Protein AF-A0A366M9W9-F1 (afdb_monomer_lite)

Sequence (353 aa):
MGNLVIIDSNFTKNDQFQVNGGIISGNGKWIISGSNFINNYADGTGPNGGNINFYGTSLNINNSNFINNSVNGTGGAIYISGNNGTHNIDSCNFVNNSATNGGGAIYNYYTNSTVKYSLFYNNTDNLNRTFINTENGSLIADYKWFGQNDINPDWFTNTTVNKWFVITLSTIKNKIDFGYEALFKYTIKLNDGTTDNVIKLPYFNYIAFGKPYDARVSRTLSHIYSTSGNKTLNLNADKQLLKVNITVLSVSRILKQVTTETISVNNIGIKTSKLRYTFKNFCNIKGSKAFTVKINKKFILTGLKTTKNVLYKYYKKIGILKLNIKNLDGSKTASIKLGVKRTKNVVSGKLKD

Organism: NCBI:txid2006182

Radius of gyration: 36.3 Å; chains: 1; bounding box: 92×35×91 Å

Foldseek 3Di:
DDEEEAELEEDEAAEAPDAQDACAEDEEAYEAYNYEDELAEFAHVDQAWANHGYAYQEAHHANYEHEQAETAHEAQHYEDHYAAHEYEAFLYEAYNGEYAHAQLHYEAELYEYEYELYEAEQRQYVVSFANYEYDNYEYEYAAYDDLAQDDDPSNYHRYHYDKYKHWAKEWPAQEDEAQDKTKIKIDIDIPVRHHDDLVSHHWWWKDFPNDIDTSSDTDIDIDHDPAFAKDWTWIRIRNDIYIYIHGHDQAWDKDWDDWDWDWDADPQQKIKIKIKIKIATQGQFFDKDKDKDADDPQKDWDDKDWDPQWDWDADRVRRIIMIMRGRHGNVDMIMMMIMMIGPDHDDDDDDDD

Structure (mmCIF, N/CA/C/O backbone):
data_AF-A0A366M9W9-F1
#
_entry.id   AF-A0A366M9W9-F1
#
loop_
_atom_site.group_PDB
_atom_site.id
_atom_site.type_symbol
_atom_site.label_atom_id
_atom_site.label_alt_id
_atom_site.label_comp_id
_atom_site.label_asym_id
_atom_site.label_entity_id
_atom_site.label_seq_id
_atom_site.pdbx_PDB_ins_code
_atom_site.Cartn_x
_atom_site.Cartn_y
_atom_site.Cartn_z
_atom_site.occupancy
_atom_site.B_iso_or_equiv
_atom_site.auth_seq_id
_atom_site.auth_comp_id
_atom_site.auth_asym_id
_atom_site.auth_atom_id
_atom_site.pdbx_PDB_model_num
ATOM 1 N N . MET A 1 1 ? 14.039 2.670 -39.117 1.00 52.62 1 MET A N 1
ATOM 2 C CA . MET A 1 1 ? 13.411 3.281 -37.926 1.00 52.62 1 MET A CA 1
ATOM 3 C C . MET A 1 1 ? 11.948 2.875 -37.917 1.00 52.62 1 MET A C 1
ATOM 5 O O . MET A 1 1 ? 11.199 3.369 -38.748 1.00 52.62 1 MET A O 1
ATOM 9 N N . GLY A 1 2 ? 11.572 1.918 -37.071 1.00 72.81 2 GLY A N 1
ATOM 10 C CA . GLY A 1 2 ? 10.181 1.485 -36.917 1.00 72.81 2 GLY A CA 1
ATOM 11 C C . GLY A 1 2 ? 9.600 2.044 -35.624 1.00 72.81 2 GLY A C 1
ATOM 12 O O . GLY A 1 2 ? 10.298 2.104 -34.616 1.00 72.81 2 GLY A O 1
ATOM 13 N N . ASN A 1 3 ? 8.342 2.475 -35.647 1.00 89.69 3 ASN A N 1
ATOM 14 C CA . ASN A 1 3 ? 7.606 2.703 -34.407 1.00 89.69 3 ASN A CA 1
ATOM 15 C C . ASN A 1 3 ? 7.099 1.350 -33.900 1.00 89.69 3 ASN A C 1
ATOM 17 O O . ASN A 1 3 ? 6.680 0.519 -34.705 1.00 89.69 3 ASN A O 1
ATOM 21 N N . LEU A 1 4 ? 7.120 1.144 -32.586 1.00 94.31 4 LEU A N 1
ATOM 22 C CA . LEU A 1 4 ? 6.600 -0.066 -31.950 1.00 94.31 4 LEU A CA 1
ATOM 23 C C . LEU A 1 4 ? 5.448 0.316 -31.026 1.00 94.31 4 LEU A C 1
ATOM 25 O O . LEU A 1 4 ? 5.570 1.238 -30.220 1.00 94.31 4 LEU A O 1
ATOM 29 N N . VAL A 1 5 ? 4.333 -0.395 -31.141 1.00 97.00 5 VAL A N 1
ATOM 30 C CA . VAL A 1 5 ? 3.167 -0.221 -30.274 1.00 97.00 5 VAL A CA 1
ATOM 31 C C . VAL A 1 5 ? 2.802 -1.580 -29.699 1.00 97.00 5 VAL A C 1
ATOM 33 O O . VAL A 1 5 ? 2.540 -2.516 -30.449 1.00 97.00 5 VAL A O 1
ATOM 36 N N . ILE A 1 6 ? 2.805 -1.679 -28.373 1.00 97.12 6 ILE A N 1
ATOM 37 C CA . ILE A 1 6 ? 2.450 -2.877 -27.611 1.00 97.12 6 ILE A CA 1
ATOM 38 C C . ILE A 1 6 ? 1.367 -2.474 -26.621 1.00 97.12 6 ILE A C 1
ATOM 40 O O . ILE A 1 6 ? 1.572 -1.592 -25.790 1.00 97.12 6 ILE A O 1
ATOM 44 N N . ILE A 1 7 ? 0.197 -3.090 -26.728 1.00 98.25 7 ILE A N 1
ATOM 45 C CA . ILE A 1 7 ? -0.964 -2.764 -25.899 1.00 98.25 7 ILE A CA 1
ATOM 46 C C . ILE A 1 7 ? -1.563 -4.075 -25.405 1.00 98.25 7 ILE A C 1
ATOM 48 O O . ILE A 1 7 ? -1.667 -5.022 -26.185 1.00 98.25 7 ILE A O 1
ATOM 52 N N . ASP A 1 8 ? -1.905 -4.136 -24.118 1.00 98.19 8 ASP A N 1
ATOM 53 C CA . ASP A 1 8 ? -2.607 -5.257 -23.480 1.00 98.19 8 ASP A CA 1
ATOM 54 C C . ASP A 1 8 ? -2.006 -6.635 -23.815 1.00 98.19 8 ASP A C 1
ATOM 56 O O . ASP A 1 8 ? -2.703 -7.625 -24.043 1.00 98.19 8 ASP A O 1
ATOM 60 N N . SER A 1 9 ? -0.675 -6.690 -23.888 1.00 98.00 9 SER A N 1
ATOM 61 C CA . SER A 1 9 ? 0.079 -7.855 -24.354 1.00 98.00 9 SER A CA 1
ATOM 62 C C . SER A 1 9 ? 0.782 -8.573 -23.206 1.00 98.00 9 SER A C 1
ATOM 64 O O . SER A 1 9 ? 1.129 -7.967 -22.194 1.00 98.00 9 SER A O 1
ATOM 66 N N . ASN A 1 10 ? 1.038 -9.873 -23.373 1.00 97.38 10 ASN A N 1
ATOM 67 C CA . ASN A 1 10 ? 1.699 -10.708 -22.369 1.00 97.38 10 ASN A CA 1
ATOM 68 C C . ASN A 1 10 ? 2.969 -11.349 -22.938 1.00 97.38 10 ASN A C 1
ATOM 70 O O . ASN A 1 10 ? 2.900 -12.141 -23.873 1.00 97.38 10 ASN A O 1
ATOM 74 N N . PHE A 1 11 ? 4.110 -11.059 -22.318 1.00 96.31 11 PHE A N 1
ATOM 75 C CA . PHE A 1 11 ? 5.411 -11.660 -22.599 1.00 96.31 11 PHE A CA 1
ATOM 76 C C . PHE A 1 11 ? 5.855 -12.416 -21.354 1.00 96.31 11 PHE A C 1
ATOM 78 O O . PHE A 1 11 ? 6.224 -11.804 -20.347 1.00 96.31 11 PHE A O 1
ATOM 85 N N . THR A 1 12 ? 5.790 -13.744 -21.394 1.00 96.25 12 THR A N 1
ATOM 86 C CA . THR A 1 12 ? 6.064 -14.562 -20.212 1.00 96.25 12 THR A CA 1
ATOM 87 C C . THR A 1 12 ? 7.025 -15.695 -20.502 1.00 96.25 12 THR A C 1
ATOM 89 O O . THR A 1 12 ? 6.795 -16.427 -21.463 1.00 96.25 12 THR A O 1
ATOM 92 N N . LYS A 1 13 ? 8.011 -15.906 -19.621 1.00 94.81 13 LYS A N 1
ATOM 93 C CA . LYS A 1 13 ? 8.967 -17.025 -19.716 1.00 94.81 13 LYS A CA 1
ATOM 94 C C . LYS A 1 13 ? 9.713 -17.087 -21.049 1.00 94.81 13 LYS A C 1
ATOM 96 O O . LYS A 1 13 ? 10.022 -18.174 -21.530 1.00 94.81 13 LYS A O 1
ATOM 101 N N . ASN A 1 14 ? 9.971 -15.934 -21.657 1.00 91.31 14 ASN A N 1
ATOM 102 C CA . ASN A 1 14 ? 10.876 -15.888 -22.792 1.00 91.31 14 ASN A CA 1
ATOM 103 C C . ASN A 1 14 ? 12.308 -15.944 -22.267 1.00 91.31 14 ASN A C 1
ATOM 105 O O . ASN A 1 14 ? 12.607 -15.366 -21.220 1.00 91.31 14 ASN A O 1
ATOM 109 N N . ASP A 1 15 ? 13.157 -16.632 -23.011 1.00 89.00 15 ASP A N 1
ATOM 110 C CA . ASP A 1 15 ? 14.530 -16.921 -22.634 1.00 89.00 15 ASP A CA 1
ATOM 111 C C . ASP A 1 15 ? 15.427 -16.635 -23.844 1.00 89.00 15 ASP A C 1
ATOM 113 O O . ASP A 1 15 ? 15.333 -17.311 -24.873 1.00 89.00 15 ASP A O 1
ATOM 117 N N . GLN A 1 16 ? 16.199 -15.551 -23.768 1.00 81.94 16 GLN A N 1
ATOM 118 C CA . GLN A 1 16 ? 17.073 -15.091 -24.845 1.00 81.94 16 GLN A CA 1
ATOM 119 C C . GLN A 1 16 ? 18.539 -15.284 -24.456 1.00 81.94 16 GLN A C 1
ATOM 121 O O . GLN A 1 16 ? 19.042 -14.600 -23.571 1.00 81.94 16 GLN A O 1
ATOM 126 N N . PHE A 1 17 ? 19.241 -16.164 -25.175 1.00 74.62 17 PHE A N 1
ATOM 127 C CA . PHE A 1 17 ? 20.655 -16.505 -24.947 1.00 74.62 17 PHE A CA 1
ATOM 128 C C . PHE A 1 17 ? 21.633 -15.811 -25.917 1.00 74.62 17 PHE A C 1
ATOM 130 O O . PHE A 1 17 ? 22.731 -16.308 -26.161 1.00 74.62 17 PHE A O 1
ATOM 137 N N . GLN A 1 18 ? 21.240 -14.695 -26.541 1.00 65.00 18 GLN A N 1
ATOM 138 C CA . GLN A 1 18 ? 22.109 -13.968 -27.474 1.00 65.00 18 GLN A CA 1
ATOM 139 C C . GLN A 1 18 ? 22.673 -12.683 -26.865 1.00 65.00 18 GLN A C 1
ATOM 141 O O . GLN A 1 18 ? 21.948 -11.877 -26.283 1.00 65.00 18 GLN A O 1
ATOM 146 N N . VAL A 1 19 ? 23.970 -12.465 -27.102 1.00 58.25 19 VAL A N 1
ATOM 147 C CA . VAL A 1 19 ? 24.738 -11.288 -26.677 1.00 58.25 19 VAL A CA 1
ATOM 148 C C . VAL A 1 19 ? 24.011 -9.996 -27.094 1.00 58.25 19 VAL A C 1
ATOM 150 O O . VAL A 1 19 ? 23.804 -9.751 -28.283 1.00 58.25 19 VAL A O 1
ATOM 153 N N . ASN A 1 20 ? 23.676 -9.148 -26.114 1.00 59.25 20 ASN A N 1
ATOM 154 C CA . ASN A 1 20 ? 23.043 -7.818 -26.250 1.00 59.25 20 ASN A CA 1
ATOM 155 C C . ASN A 1 20 ? 21.526 -7.777 -26.563 1.00 59.25 20 ASN A C 1
ATOM 157 O O . ASN A 1 20 ? 20.987 -6.693 -26.825 1.00 59.25 20 ASN A O 1
ATOM 161 N N . GLY A 1 21 ? 20.816 -8.909 -26.550 1.00 58.81 21 GLY A N 1
ATOM 162 C CA . GLY A 1 21 ? 19.387 -8.959 -26.879 1.00 58.81 21 GLY A CA 1
ATOM 163 C C . GLY A 1 21 ? 18.467 -8.952 -25.657 1.00 58.81 21 GLY A C 1
ATOM 164 O O . GLY A 1 21 ? 18.413 -9.932 -24.927 1.00 58.81 21 GLY A O 1
ATOM 165 N N . GLY A 1 22 ? 17.673 -7.891 -25.479 1.00 72.44 22 GLY A N 1
ATOM 166 C CA . GLY A 1 22 ? 16.434 -7.986 -24.700 1.00 72.44 22 GLY A CA 1
ATOM 167 C C . GLY A 1 22 ? 15.373 -8.777 -25.471 1.00 72.44 22 GLY A C 1
ATOM 168 O O . GLY A 1 22 ? 15.454 -8.879 -26.695 1.00 72.44 22 GLY A O 1
ATOM 169 N N . ILE A 1 23 ? 14.334 -9.278 -24.797 1.00 85.44 23 ILE A N 1
ATOM 170 C CA . ILE A 1 23 ? 13.162 -9.901 -25.458 1.00 85.44 23 ILE A CA 1
ATOM 171 C C . ILE A 1 23 ? 12.550 -8.967 -26.490 1.00 85.44 23 ILE A C 1
ATOM 173 O O . ILE A 1 23 ? 12.062 -9.405 -27.530 1.00 85.44 23 ILE A O 1
ATOM 177 N N . ILE A 1 24 ? 12.588 -7.672 -26.193 1.00 89.44 24 ILE A N 1
ATOM 178 C CA . ILE A 1 24 ? 12.256 -6.621 -27.138 1.00 89.44 24 ILE A CA 1
ATOM 179 C C . ILE A 1 24 ? 13.471 -5.712 -27.232 1.00 89.44 24 ILE A C 1
ATOM 181 O O . ILE A 1 24 ? 13.868 -5.107 -26.237 1.00 89.44 24 ILE A O 1
ATOM 185 N N . SER A 1 25 ? 14.041 -5.591 -28.428 1.00 89.31 25 SER A N 1
ATOM 186 C CA . SER A 1 25 ? 15.170 -4.703 -28.689 1.00 89.31 25 SER A CA 1
ATOM 187 C C . SER A 1 25 ? 14.953 -3.901 -29.964 1.00 89.31 25 SER A C 1
ATOM 189 O O . SER A 1 25 ? 14.401 -4.400 -30.946 1.00 89.31 25 SER A O 1
ATOM 191 N N . GLY A 1 26 ? 15.371 -2.638 -29.953 1.00 87.94 26 GLY A N 1
ATOM 192 C CA . GLY A 1 26 ? 15.348 -1.803 -31.146 1.00 87.94 26 GLY A CA 1
ATOM 193 C C . GLY A 1 26 ? 15.333 -0.306 -30.865 1.00 87.94 26 GLY A C 1
ATOM 194 O O . GLY A 1 26 ? 15.609 0.165 -29.765 1.00 87.94 26 GLY A O 1
ATOM 195 N N . ASN A 1 27 ? 15.030 0.452 -31.916 1.00 87.69 27 ASN A N 1
ATOM 196 C CA . ASN A 1 27 ? 15.054 1.913 -31.933 1.00 87.69 27 ASN A CA 1
ATOM 197 C C . ASN A 1 27 ? 13.705 2.493 -32.393 1.00 87.69 27 ASN A C 1
ATOM 199 O O . ASN A 1 27 ? 12.752 1.758 -32.645 1.00 87.69 27 ASN A O 1
ATOM 203 N N . GLY A 1 28 ? 13.628 3.822 -32.506 1.00 90.06 28 GLY A N 1
ATOM 204 C CA . GLY A 1 28 ? 12.433 4.541 -32.959 1.00 90.06 28 GLY A CA 1
ATOM 205 C C . GLY A 1 28 ? 11.594 5.109 -31.814 1.00 90.06 28 GLY A C 1
ATOM 206 O O . GLY A 1 28 ? 12.141 5.558 -30.805 1.00 90.06 28 GLY A O 1
ATOM 207 N N . LYS A 1 29 ? 10.269 5.150 -31.996 1.00 93.38 29 LYS A N 1
ATOM 208 C CA . LYS A 1 29 ? 9.316 5.612 -30.975 1.00 93.38 29 LYS A CA 1
ATOM 209 C C . LYS A 1 29 ? 8.461 4.451 -30.499 1.00 93.38 29 LYS A C 1
ATOM 211 O O . LYS A 1 29 ? 7.799 3.811 -31.317 1.00 93.38 29 LYS A O 1
ATOM 216 N N . TRP A 1 30 ? 8.500 4.171 -29.203 1.00 95.06 30 TRP A N 1
ATOM 217 C CA . TRP A 1 30 ? 7.816 3.030 -28.606 1.00 95.06 30 TRP A CA 1
ATOM 218 C C . TRP A 1 30 ? 6.709 3.481 -27.661 1.00 95.06 30 TRP A C 1
ATOM 220 O O . TRP A 1 30 ? 6.898 4.392 -26.850 1.00 95.06 30 TRP A O 1
ATOM 230 N N . ILE A 1 31 ? 5.562 2.818 -27.764 1.00 97.31 31 ILE A N 1
ATOM 231 C CA . ILE A 1 31 ? 4.437 2.944 -26.839 1.00 97.31 31 ILE A CA 1
ATOM 232 C C . ILE A 1 31 ? 4.132 1.549 -26.303 1.00 97.31 31 ILE A C 1
ATOM 234 O O . ILE A 1 31 ? 3.850 0.641 -27.080 1.00 97.31 31 ILE A O 1
ATOM 238 N N . ILE A 1 32 ? 4.184 1.391 -24.984 1.00 98.06 32 ILE A N 1
ATOM 239 C CA . ILE A 1 32 ? 3.861 0.148 -24.285 1.00 98.06 32 ILE A CA 1
ATOM 240 C C . ILE A 1 32 ? 2.806 0.466 -23.229 1.00 98.06 32 ILE A C 1
ATOM 242 O O . ILE A 1 32 ? 3.024 1.323 -22.375 1.00 98.06 32 ILE A O 1
ATOM 246 N N . SER A 1 33 ? 1.655 -0.194 -23.295 1.00 98.50 33 SER A N 1
ATOM 247 C CA . SER A 1 33 ? 0.520 0.092 -22.419 1.00 98.50 33 SER A CA 1
ATOM 248 C C . SER A 1 33 ? -0.161 -1.181 -21.947 1.00 98.50 33 SER A C 1
ATOM 250 O O . SER A 1 33 ? -0.284 -2.126 -22.724 1.00 98.50 33 SER A O 1
ATOM 252 N N . GLY A 1 34 ? -0.593 -1.226 -20.685 1.00 98.25 34 GLY A N 1
ATOM 253 C CA . GLY A 1 34 ? -1.441 -2.317 -20.182 1.00 98.25 34 GLY A CA 1
ATOM 254 C C . GLY A 1 34 ? -0.803 -3.710 -20.263 1.00 98.25 34 GLY A C 1
ATOM 255 O O . GLY A 1 34 ? -1.505 -4.715 -20.231 1.00 98.25 34 GLY A O 1
ATOM 256 N N . SER A 1 35 ? 0.519 -3.791 -20.426 1.00 98.44 35 SER A N 1
ATOM 257 C CA . SER A 1 35 ? 1.200 -5.021 -20.837 1.00 98.44 35 SER A CA 1
ATOM 258 C C . SER A 1 35 ? 1.972 -5.666 -19.691 1.00 98.44 35 SER A C 1
ATOM 260 O O . SER A 1 35 ? 2.387 -5.001 -18.740 1.00 98.44 35 SER A O 1
ATOM 262 N N . ASN A 1 36 ? 2.187 -6.975 -19.785 1.00 98.19 36 ASN A N 1
ATOM 263 C CA . ASN A 1 36 ? 2.840 -7.769 -18.753 1.00 98.19 36 ASN A CA 1
ATOM 264 C C . ASN A 1 36 ? 4.119 -8.422 -19.278 1.00 98.19 36 ASN A C 1
ATOM 266 O O . ASN A 1 36 ? 4.099 -9.143 -20.273 1.00 98.19 36 ASN A O 1
ATOM 270 N N . PHE A 1 37 ? 5.206 -8.228 -18.542 1.00 97.88 37 PHE A N 1
ATOM 271 C CA . PHE A 1 37 ? 6.508 -8.856 -18.725 1.00 97.88 37 PHE A CA 1
ATOM 272 C C . PHE A 1 37 ? 6.809 -9.657 -17.462 1.00 97.88 37 PHE A C 1
ATOM 274 O O . PHE A 1 37 ? 7.075 -9.071 -16.409 1.00 97.88 37 PHE A O 1
ATOM 281 N N . ILE A 1 38 ? 6.679 -10.984 -17.536 1.00 98.00 38 ILE A N 1
ATOM 282 C CA . ILE A 1 38 ? 6.710 -11.847 -16.350 1.00 98.00 38 ILE A CA 1
ATOM 283 C C . ILE A 1 38 ? 7.668 -13.028 -16.527 1.00 98.00 38 ILE A C 1
ATOM 285 O O . ILE A 1 38 ? 7.519 -13.817 -17.458 1.00 98.00 38 ILE A O 1
ATOM 289 N N . ASN A 1 39 ? 8.565 -13.235 -15.558 1.00 96.81 39 ASN A N 1
ATOM 290 C CA . ASN A 1 39 ? 9.510 -14.362 -15.523 1.00 96.81 39 ASN A CA 1
ATOM 291 C C . ASN A 1 39 ? 10.361 -14.471 -16.795 1.00 96.81 39 ASN A C 1
ATOM 293 O O . ASN A 1 39 ? 10.578 -15.566 -17.305 1.00 96.81 39 ASN A O 1
ATOM 297 N N . ASN A 1 40 ? 10.759 -13.341 -17.355 1.00 94.50 40 ASN A N 1
ATOM 298 C CA . ASN A 1 40 ? 11.563 -13.305 -18.559 1.00 94.50 40 ASN A CA 1
ATOM 299 C C . ASN A 1 40 ? 13.058 -13.280 -18.24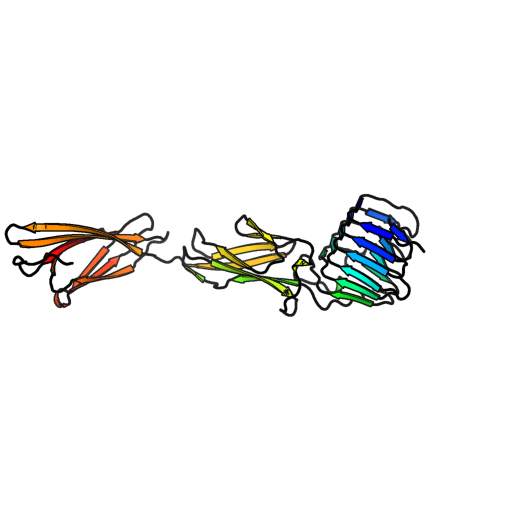7 1.00 94.50 40 ASN A C 1
ATOM 301 O O . ASN A 1 40 ? 13.458 -12.691 -17.242 1.00 94.50 40 ASN A O 1
ATOM 305 N N . TYR A 1 41 ? 13.863 -13.865 -19.128 1.00 92.50 41 TYR A N 1
ATOM 306 C CA . TYR A 1 41 ? 15.313 -13.886 -19.012 1.00 92.50 41 TYR A CA 1
ATOM 307 C C . TYR A 1 41 ? 15.995 -13.402 -20.297 1.00 92.50 41 TYR A C 1
ATOM 309 O O . TYR A 1 41 ? 15.597 -13.776 -21.403 1.00 92.50 41 TYR A O 1
ATOM 317 N N . ALA A 1 42 ? 17.041 -12.592 -20.132 1.00 89.12 42 ALA A N 1
ATOM 318 C CA . ALA A 1 42 ? 17.936 -12.186 -21.209 1.00 89.12 42 ALA A CA 1
ATOM 319 C C . ALA A 1 42 ? 19.409 -12.294 -20.779 1.00 89.12 42 ALA A C 1
ATOM 321 O O . ALA A 1 42 ? 19.816 -11.752 -19.744 1.00 89.12 42 ALA A O 1
ATOM 322 N N . ASP A 1 43 ? 20.221 -12.960 -21.597 1.00 85.88 43 ASP A N 1
ATOM 323 C CA . ASP A 1 43 ? 21.667 -13.075 -21.416 1.00 85.88 43 ASP A CA 1
ATOM 324 C C . ASP A 1 43 ? 22.403 -11.884 -22.053 1.00 85.88 43 ASP A C 1
ATOM 326 O O . ASP A 1 43 ? 22.977 -11.942 -23.144 1.00 85.88 43 ASP A O 1
ATOM 330 N N . GLY A 1 44 ? 22.343 -10.746 -21.370 1.00 70.00 44 GLY A N 1
ATOM 331 C CA . GLY A 1 44 ? 22.943 -9.490 -21.805 1.00 70.00 44 GLY A CA 1
ATOM 332 C C . GLY A 1 44 ? 24.430 -9.375 -21.479 1.00 70.00 44 GLY A C 1
ATOM 333 O O . GLY A 1 44 ? 24.800 -8.417 -20.811 1.00 70.00 44 GLY A O 1
ATOM 334 N N . THR A 1 45 ? 25.285 -10.293 -21.949 1.00 64.50 45 THR A N 1
ATOM 335 C CA . THR A 1 45 ? 26.740 -10.360 -21.637 1.00 64.50 45 THR A CA 1
ATOM 336 C C . THR A 1 45 ? 27.593 -9.127 -22.030 1.00 64.50 45 THR A C 1
ATOM 338 O O . THR A 1 45 ? 28.821 -9.171 -21.957 1.00 64.50 45 THR A O 1
ATOM 341 N N . GLY A 1 46 ? 26.973 -7.999 -22.393 1.00 62.72 46 GLY A N 1
ATOM 342 C CA . GLY A 1 46 ? 27.586 -6.680 -22.584 1.00 62.72 46 GLY A CA 1
ATOM 343 C C . GLY A 1 46 ? 27.036 -5.609 -21.617 1.00 62.72 46 GLY A C 1
ATOM 344 O O . GLY A 1 46 ? 26.251 -5.908 -20.719 1.00 62.72 46 GLY A O 1
ATOM 345 N N . PRO A 1 47 ? 27.400 -4.321 -21.773 1.00 59.16 47 PRO A N 1
ATOM 346 C CA . PRO A 1 47 ? 26.880 -3.238 -20.921 1.00 59.16 47 PRO A CA 1
ATOM 347 C C . PRO A 1 47 ? 25.371 -2.975 -21.094 1.00 59.16 47 PRO A C 1
ATOM 349 O O . PRO A 1 47 ? 24.794 -2.193 -20.337 1.00 59.16 47 PRO A O 1
ATOM 352 N N . ASN A 1 48 ? 24.725 -3.632 -22.064 1.00 68.31 48 ASN A N 1
ATOM 353 C CA . ASN A 1 48 ? 23.333 -3.426 -22.442 1.00 68.31 48 ASN A CA 1
ATOM 354 C C . ASN A 1 48 ? 22.555 -4.725 -22.210 1.00 68.31 48 ASN A C 1
ATOM 356 O O . ASN A 1 48 ? 22.832 -5.718 -22.886 1.00 68.31 48 ASN A O 1
ATOM 360 N N . GLY A 1 49 ? 21.602 -4.737 -21.272 1.00 68.50 49 GLY A N 1
ATOM 361 C CA . GLY A 1 49 ? 20.983 -6.003 -20.862 1.00 68.50 49 GLY A CA 1
ATOM 362 C C . GLY A 1 49 ? 19.463 -6.062 -20.764 1.00 68.50 49 GLY A C 1
ATOM 363 O O . GLY A 1 49 ? 1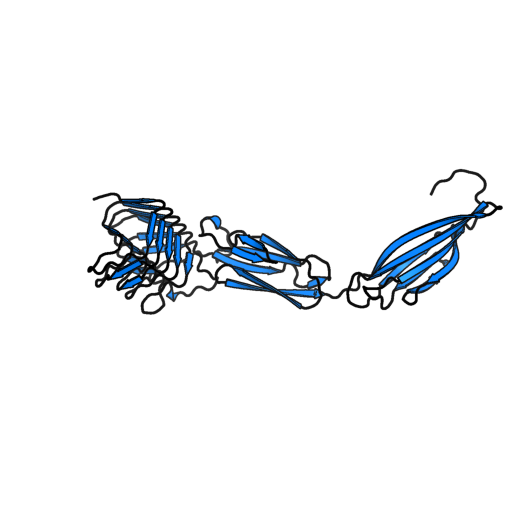8.934 -7.159 -20.656 1.00 68.50 49 GLY A O 1
ATOM 364 N N . GLY A 1 50 ? 18.728 -4.952 -20.793 1.00 75.06 50 GLY A N 1
ATOM 365 C CA . GLY A 1 50 ? 17.344 -4.995 -20.317 1.00 75.06 50 GLY A CA 1
ATOM 366 C C . GLY A 1 50 ? 16.413 -5.935 -21.083 1.00 75.06 50 GLY A C 1
ATOM 367 O O . GLY A 1 50 ? 16.503 -6.038 -22.303 1.00 75.06 50 GLY A O 1
ATOM 368 N N . ASN A 1 51 ? 15.463 -6.571 -20.378 1.00 84.94 51 ASN A N 1
ATOM 369 C CA . ASN A 1 51 ? 14.413 -7.386 -21.013 1.00 84.94 51 ASN A CA 1
ATOM 370 C C . ASN A 1 51 ? 13.667 -6.591 -22.098 1.00 84.94 51 ASN A C 1
ATOM 372 O O . ASN A 1 51 ? 13.350 -7.116 -23.165 1.00 84.94 51 ASN A O 1
ATOM 376 N N . ILE A 1 52 ? 13.459 -5.300 -21.842 1.00 91.38 52 ILE A N 1
ATOM 377 C CA . ILE A 1 52 ? 13.247 -4.282 -22.867 1.00 91.38 52 ILE A CA 1
ATOM 378 C C . ILE A 1 52 ? 14.555 -3.510 -23.040 1.00 91.38 52 ILE A C 1
ATOM 380 O O . ILE A 1 52 ? 15.005 -2.850 -22.104 1.00 91.38 52 ILE A O 1
ATOM 384 N N . ASN A 1 53 ? 15.130 -3.556 -24.238 1.00 91.00 53 ASN A N 1
ATOM 385 C CA . ASN A 1 53 ? 16.359 -2.859 -24.590 1.00 91.00 53 ASN A CA 1
ATOM 386 C C . ASN A 1 53 ? 16.064 -1.762 -25.628 1.00 91.00 53 ASN A C 1
ATOM 388 O O . ASN A 1 53 ? 15.840 -2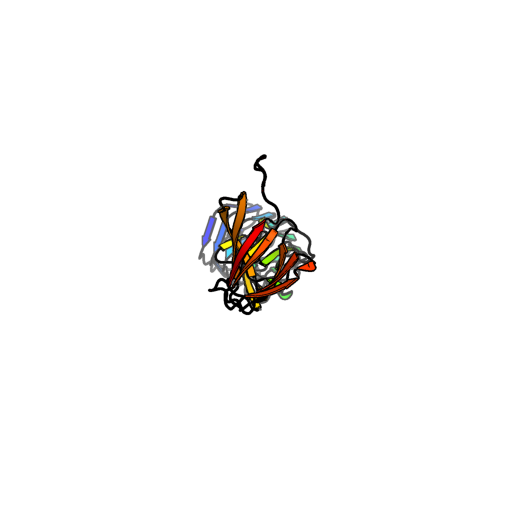.032 -26.811 1.00 91.00 53 ASN A O 1
ATOM 392 N N . PHE A 1 54 ? 15.983 -0.513 -25.171 1.00 92.00 54 PHE A N 1
ATOM 393 C CA . PHE A 1 54 ? 15.503 0.598 -25.986 1.00 92.00 54 PHE A CA 1
ATOM 394 C C . PHE A 1 54 ? 16.618 1.570 -26.384 1.00 92.00 54 PHE A C 1
ATOM 396 O O . PHE A 1 54 ? 17.223 2.202 -25.520 1.00 92.00 54 PHE A O 1
ATOM 403 N N . TYR A 1 55 ? 16.785 1.778 -27.696 1.00 90.19 55 TYR A N 1
ATOM 404 C CA . TYR A 1 55 ? 17.790 2.678 -28.284 1.00 90.19 55 TYR A CA 1
ATOM 405 C C . TYR A 1 55 ? 17.219 3.874 -29.065 1.00 90.19 55 TYR A C 1
ATOM 407 O O . TYR A 1 55 ? 17.876 4.477 -29.916 1.00 90.19 55 TYR A O 1
ATOM 415 N N . GLY A 1 56 ? 15.929 4.158 -28.892 1.00 90.44 56 GLY A N 1
ATOM 416 C CA . GLY A 1 56 ? 15.200 5.110 -29.727 1.00 90.44 56 GLY A CA 1
ATOM 417 C C . GLY A 1 56 ? 15.133 6.539 -29.183 1.00 90.44 56 GLY A C 1
ATOM 418 O O . GLY A 1 56 ? 15.786 6.908 -28.212 1.00 90.44 56 GLY A O 1
ATOM 419 N N . THR A 1 57 ? 14.290 7.359 -29.814 1.00 91.81 57 THR A N 1
ATOM 420 C CA . THR A 1 57 ? 14.123 8.787 -29.481 1.00 91.81 57 THR A CA 1
ATOM 421 C C . THR A 1 57 ? 12.948 9.060 -28.542 1.00 91.81 57 THR A C 1
ATOM 423 O O . THR A 1 57 ? 12.883 10.124 -27.931 1.00 91.81 57 THR A O 1
ATOM 426 N N . SER A 1 58 ? 12.005 8.124 -28.397 1.00 93.25 58 SER A N 1
ATOM 427 C CA . SER A 1 58 ? 10.927 8.241 -27.410 1.00 93.25 58 SER A CA 1
ATOM 428 C C . SER A 1 58 ? 10.429 6.883 -26.941 1.00 93.25 58 SER A C 1
ATOM 430 O O . SER A 1 58 ? 10.118 6.019 -27.757 1.00 93.25 58 SER A O 1
ATOM 432 N N . LEU A 1 59 ? 10.329 6.722 -25.624 1.00 95.88 59 LEU A N 1
ATOM 433 C CA . LEU A 1 59 ? 9.799 5.524 -24.980 1.00 95.88 59 LEU A CA 1
ATOM 434 C C . LEU A 1 59 ? 8.694 5.957 -24.026 1.00 95.88 59 LEU A C 1
ATOM 436 O O . LEU A 1 59 ? 8.964 6.714 -23.100 1.00 95.88 59 LEU A O 1
ATOM 440 N N . ASN A 1 60 ? 7.467 5.500 -24.248 1.00 97.38 60 ASN A N 1
ATOM 441 C CA . ASN A 1 60 ? 6.357 5.741 -23.335 1.00 97.38 60 ASN A CA 1
ATOM 442 C C . ASN A 1 60 ? 5.820 4.399 -22.854 1.00 97.38 60 ASN A C 1
ATOM 444 O O . ASN A 1 60 ? 5.240 3.654 -23.641 1.00 97.38 60 ASN A O 1
ATOM 448 N N . ILE A 1 61 ? 6.019 4.099 -21.575 1.00 98.44 61 ILE A N 1
ATOM 449 C CA . ILE A 1 61 ? 5.509 2.886 -20.937 1.00 98.44 61 ILE A CA 1
ATOM 450 C C . ILE A 1 61 ? 4.509 3.309 -19.874 1.00 98.44 61 ILE A C 1
ATOM 452 O O . ILE A 1 61 ? 4.838 4.113 -19.002 1.00 98.44 61 ILE A O 1
ATOM 456 N N . ASN A 1 62 ? 3.292 2.780 -19.927 1.00 98.25 62 ASN A N 1
ATOM 457 C CA . ASN A 1 62 ? 2.308 3.041 -18.891 1.00 98.25 62 ASN A CA 1
ATOM 458 C C . ASN A 1 62 ? 1.498 1.807 -18.495 1.00 98.25 62 ASN A C 1
ATOM 460 O O . ASN A 1 62 ? 1.363 0.856 -19.267 1.00 98.25 62 ASN A O 1
ATOM 464 N N . ASN A 1 63 ? 0.970 1.821 -17.268 1.00 98.31 63 ASN A N 1
ATOM 465 C CA . ASN A 1 63 ? 0.040 0.804 -16.761 1.00 98.31 63 ASN A CA 1
ATOM 466 C C . ASN A 1 63 ? 0.520 -0.642 -16.992 1.00 98.31 63 ASN A C 1
ATOM 468 O O . ASN A 1 63 ? -0.284 -1.521 -17.285 1.00 98.31 63 ASN A O 1
ATOM 472 N N . SER A 1 64 ? 1.832 -0.874 -16.936 1.00 98.56 64 SER A N 1
ATOM 473 C CA . SER A 1 64 ? 2.452 -2.144 -17.318 1.00 98.56 64 SER A CA 1
ATOM 474 C C . SER A 1 64 ? 3.161 -2.789 -16.131 1.00 98.56 64 SER A C 1
ATOM 476 O O . SER A 1 64 ? 3.602 -2.108 -15.200 1.00 98.56 64 SER A O 1
ATOM 478 N N . ASN A 1 65 ? 3.271 -4.115 -16.161 1.00 98.31 65 ASN A N 1
ATOM 479 C CA . ASN A 1 65 ? 3.852 -4.908 -15.085 1.00 98.31 65 ASN A CA 1
ATOM 480 C C . ASN A 1 65 ? 5.146 -5.584 -15.539 1.00 98.31 65 ASN A C 1
ATOM 482 O O . ASN A 1 65 ? 5.165 -6.284 -16.546 1.00 98.31 65 ASN A O 1
ATOM 486 N N . PHE A 1 66 ? 6.197 -5.431 -14.741 1.00 98.38 66 PHE A N 1
ATOM 487 C CA . PHE A 1 66 ? 7.496 -6.076 -14.882 1.00 98.38 66 PHE A CA 1
ATOM 488 C C . PHE A 1 66 ? 7.766 -6.880 -13.614 1.00 98.38 66 PHE A C 1
ATOM 490 O O . PHE A 1 66 ? 8.075 -6.313 -12.563 1.00 98.38 66 PHE A O 1
ATOM 497 N N . ILE A 1 67 ? 7.582 -8.197 -13.690 1.00 97.88 67 ILE A N 1
ATOM 498 C CA . ILE A 1 67 ? 7.600 -9.076 -12.522 1.00 97.88 67 ILE A CA 1
ATOM 499 C C . ILE A 1 67 ? 8.584 -10.224 -12.734 1.00 97.88 67 ILE A C 1
ATOM 501 O O . ILE A 1 67 ? 8.451 -10.979 -13.695 1.00 97.88 67 ILE A O 1
ATOM 505 N N . ASN A 1 68 ? 9.513 -10.408 -11.793 1.00 97.19 68 ASN A N 1
ATOM 506 C CA . ASN A 1 68 ? 10.492 -11.501 -11.799 1.00 97.19 68 ASN A CA 1
ATOM 507 C C . ASN A 1 68 ? 11.298 -11.596 -13.110 1.00 97.19 68 ASN A C 1
ATOM 509 O O . ASN A 1 68 ? 11.647 -12.696 -13.536 1.00 97.19 68 ASN A O 1
ATOM 513 N N . ASN A 1 69 ? 11.535 -10.481 -13.802 1.00 95.62 69 ASN A N 1
ATOM 514 C CA . ASN A 1 69 ? 12.372 -10.512 -14.992 1.00 95.62 69 ASN A CA 1
ATOM 515 C C . ASN A 1 69 ? 13.838 -10.418 -14.573 1.00 95.62 69 ASN A C 1
ATOM 517 O O . ASN A 1 69 ? 14.175 -9.669 -13.659 1.00 95.62 69 ASN A O 1
ATOM 521 N N . SER A 1 70 ? 14.701 -11.187 -15.217 1.00 93.25 70 SER A N 1
ATOM 522 C CA . SER A 1 70 ? 16.113 -11.256 -14.874 1.00 93.25 70 SER A CA 1
ATOM 523 C C . SER A 1 70 ? 16.976 -11.034 -16.103 1.00 93.25 70 SER A C 1
ATOM 525 O O . SER A 1 70 ? 16.596 -11.382 -17.220 1.00 93.25 70 SER A O 1
ATOM 527 N N . VAL A 1 71 ? 18.127 -10.412 -15.890 1.00 91.69 71 VAL A N 1
ATOM 528 C CA . VAL A 1 71 ? 19.088 -10.084 -16.934 1.00 91.69 71 VAL A CA 1
ATOM 529 C C . VAL A 1 71 ? 20.494 -10.363 -16.423 1.00 91.69 71 VAL A C 1
ATOM 531 O O . VAL A 1 71 ? 20.897 -9.839 -15.381 1.00 91.69 71 VAL A O 1
ATOM 534 N N . ASN A 1 72 ? 21.280 -11.115 -17.189 1.00 90.25 72 ASN A N 1
ATOM 535 C CA . ASN A 1 72 ? 22.724 -11.192 -16.976 1.00 90.25 72 ASN A CA 1
ATOM 536 C C . ASN A 1 72 ? 23.427 -10.003 -17.653 1.00 90.25 72 ASN A C 1
ATOM 538 O O . ASN A 1 72 ? 24.008 -10.147 -18.717 1.00 90.25 72 ASN A O 1
ATOM 542 N N . GLY A 1 73 ? 23.298 -8.816 -17.067 1.00 89.94 73 GLY A N 1
ATOM 543 C CA . GLY A 1 73 ? 23.677 -7.521 -17.629 1.00 89.94 73 GLY A CA 1
ATOM 544 C C . GLY A 1 73 ? 23.086 -6.384 -16.789 1.00 89.94 73 GLY A C 1
ATOM 545 O O . GLY A 1 73 ? 22.966 -6.507 -15.570 1.00 89.94 73 GLY A O 1
ATOM 546 N N . THR A 1 74 ? 22.699 -5.274 -17.416 1.00 91.12 74 THR A N 1
ATOM 547 C CA . THR A 1 74 ? 22.084 -4.105 -16.755 1.00 91.12 74 THR A CA 1
ATOM 548 C C . THR A 1 74 ? 20.579 -4.003 -17.025 1.00 91.12 74 THR A C 1
ATOM 550 O O . THR A 1 74 ? 20.102 -4.416 -18.081 1.00 91.12 74 THR A O 1
ATOM 553 N N . GLY A 1 75 ? 19.821 -3.400 -16.102 1.00 91.94 75 GLY A N 1
ATOM 554 C CA . GLY A 1 75 ? 18.414 -3.046 -16.332 1.00 91.94 75 GLY A CA 1
ATOM 555 C C . GLY A 1 75 ? 17.467 -4.242 -16.297 1.00 91.94 75 GLY A C 1
ATOM 556 O O . GLY A 1 75 ? 16.845 -4.548 -17.305 1.00 91.94 75 GLY A O 1
ATOM 557 N N . GLY A 1 76 ? 17.324 -4.913 -15.151 1.00 93.19 76 GLY A N 1
ATOM 558 C CA . GLY A 1 76 ? 16.669 -6.231 -15.047 1.00 93.19 76 GLY A CA 1
ATOM 559 C C . GLY A 1 76 ? 15.269 -6.334 -15.665 1.00 93.19 76 GLY A C 1
ATOM 560 O O . GLY A 1 76 ? 14.864 -7.396 -16.135 1.00 93.19 76 GLY A O 1
ATOM 561 N N . ALA A 1 77 ? 14.546 -5.219 -15.761 1.00 95.75 77 ALA A N 1
ATOM 562 C CA . ALA A 1 77 ? 13.363 -5.094 -16.604 1.00 95.75 77 ALA A CA 1
ATOM 563 C C . ALA A 1 77 ? 13.621 -4.255 -17.866 1.00 95.75 77 ALA A C 1
ATOM 565 O O . ALA A 1 77 ? 13.262 -4.672 -18.968 1.00 95.75 77 ALA A O 1
ATOM 566 N N . ILE A 1 78 ? 14.198 -3.061 -17.715 1.00 95.69 78 ILE A N 1
ATOM 567 C CA . ILE A 1 78 ? 14.321 -2.082 -18.798 1.00 95.69 78 ILE A CA 1
ATOM 568 C C . ILE A 1 78 ? 15.726 -1.489 -18.815 1.00 95.69 78 ILE A C 1
ATOM 570 O O . ILE A 1 78 ? 16.213 -0.966 -17.812 1.00 95.69 78 ILE A O 1
ATOM 574 N N . TYR A 1 79 ? 16.321 -1.478 -19.998 1.00 94.38 79 TYR A N 1
ATOM 575 C CA . TYR A 1 79 ? 17.497 -0.697 -20.328 1.00 94.38 79 TYR A CA 1
ATOM 576 C C . TYR A 1 79 ? 17.113 0.383 -21.343 1.00 94.38 79 TYR A C 1
ATOM 578 O O . TYR A 1 79 ? 16.444 0.106 -22.342 1.00 94.38 79 TYR A O 1
ATOM 586 N N . ILE A 1 80 ? 17.525 1.622 -21.079 1.00 93.75 80 ILE A N 1
ATOM 587 C CA . ILE A 1 80 ? 17.226 2.785 -21.919 1.00 93.75 80 ILE A CA 1
ATOM 588 C C . ILE A 1 80 ? 18.542 3.452 -22.310 1.00 93.75 80 ILE A C 1
ATOM 590 O O . ILE A 1 80 ? 19.258 3.938 -21.440 1.00 93.75 80 ILE A O 1
ATOM 594 N N . SER A 1 81 ? 18.827 3.529 -23.610 1.00 90.56 81 SER A N 1
ATOM 595 C CA . SER A 1 81 ? 19.951 4.282 -24.171 1.00 90.56 81 SER A CA 1
ATOM 596 C C . SER A 1 81 ? 19.543 5.012 -25.448 1.00 90.56 81 SER A C 1
ATOM 598 O O . SER A 1 81 ? 19.720 4.524 -26.558 1.00 90.56 81 SER A O 1
ATOM 600 N N . GLY A 1 82 ? 18.944 6.192 -25.304 1.00 77.25 82 GLY A N 1
ATOM 601 C CA . GLY A 1 82 ? 18.454 6.988 -26.432 1.00 77.25 82 GLY A CA 1
ATOM 602 C C . GLY A 1 82 ? 19.213 8.301 -26.597 1.00 77.25 82 GLY A C 1
ATOM 603 O O . GLY A 1 82 ? 19.401 9.026 -25.629 1.00 77.25 82 GLY A O 1
ATOM 604 N N . ASN A 1 83 ? 19.582 8.669 -27.826 1.00 71.44 83 ASN A N 1
ATOM 605 C CA . ASN A 1 83 ? 20.197 9.974 -28.096 1.00 71.44 83 ASN A CA 1
ATOM 606 C C . ASN A 1 83 ? 19.177 11.109 -27.895 1.00 71.44 83 ASN A C 1
ATOM 608 O O . ASN A 1 83 ? 18.302 11.302 -28.743 1.00 71.44 83 ASN A O 1
ATOM 612 N N . ASN A 1 84 ? 19.313 11.879 -26.807 1.00 70.38 84 ASN A N 1
ATOM 613 C CA . ASN A 1 84 ? 18.553 13.112 -26.531 1.00 70.38 84 ASN A CA 1
ATOM 614 C C . ASN A 1 84 ? 17.020 12.963 -26.654 1.00 70.38 84 ASN A C 1
ATOM 616 O O . ASN A 1 84 ? 16.321 13.891 -27.070 1.00 70.38 84 ASN A O 1
ATOM 620 N N . GLY A 1 85 ? 16.498 11.779 -26.325 1.00 76.75 85 GLY A N 1
ATOM 621 C CA . GLY A 1 85 ? 15.076 11.462 -26.387 1.00 76.75 85 GLY A CA 1
ATOM 622 C C . GLY A 1 85 ? 14.295 11.887 -25.143 1.00 76.75 85 GLY A C 1
ATOM 623 O O . GLY A 1 85 ? 14.861 12.288 -24.131 1.00 76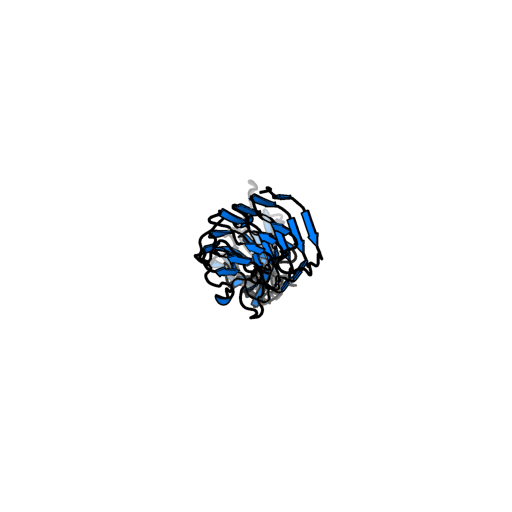.75 85 GLY A O 1
ATOM 624 N N . THR A 1 86 ? 12.966 11.790 -25.210 1.00 81.75 86 THR A N 1
ATOM 625 C CA . THR A 1 86 ? 12.094 11.900 -24.026 1.00 81.75 86 THR A CA 1
ATOM 626 C C . THR A 1 86 ? 11.504 10.534 -23.709 1.00 81.75 86 THR A C 1
ATOM 628 O O . THR A 1 86 ? 10.758 9.972 -24.523 1.00 81.75 86 THR A O 1
ATOM 631 N N . HIS A 1 87 ? 11.820 10.012 -22.524 1.00 95.31 87 HIS A N 1
ATOM 632 C CA . HIS A 1 87 ? 11.367 8.701 -22.068 1.00 95.31 87 HIS A CA 1
ATOM 633 C C . HIS A 1 87 ? 10.528 8.840 -20.798 1.00 95.31 87 HIS A C 1
ATOM 635 O O . HIS A 1 87 ? 10.965 9.428 -19.809 1.00 95.31 87 HIS A O 1
ATOM 641 N N . ASN A 1 88 ? 9.310 8.307 -20.832 1.00 97.38 88 ASN A N 1
ATOM 642 C CA . ASN A 1 88 ? 8.345 8.401 -19.748 1.00 97.38 88 ASN A CA 1
ATOM 643 C C . ASN A 1 88 ? 7.863 7.005 -19.362 1.00 97.38 88 ASN A C 1
ATOM 645 O O . ASN A 1 88 ? 7.356 6.255 -20.196 1.00 97.38 88 ASN A O 1
ATOM 649 N N . ILE A 1 89 ? 7.985 6.682 -18.081 1.00 98.50 89 ILE A N 1
ATOM 650 C CA . ILE A 1 89 ? 7.459 5.458 -17.482 1.00 98.50 89 ILE A CA 1
ATOM 651 C C . ILE A 1 89 ? 6.480 5.871 -16.387 1.00 98.50 89 ILE A C 1
ATOM 653 O O . ILE A 1 89 ? 6.858 6.549 -15.435 1.00 98.50 89 ILE A O 1
ATOM 657 N N . ASP A 1 90 ? 5.214 5.497 -16.511 1.00 98.19 90 ASP A N 1
ATOM 658 C CA . ASP A 1 90 ? 4.148 5.991 -15.637 1.00 98.19 90 ASP A CA 1
ATOM 659 C C . ASP A 1 90 ? 3.247 4.856 -15.153 1.00 98.19 90 ASP A C 1
ATOM 661 O O . ASP A 1 90 ? 2.912 3.957 -15.917 1.00 98.19 90 ASP A O 1
ATOM 665 N N . SER A 1 91 ? 2.816 4.884 -13.891 1.00 98.25 91 SER A N 1
ATOM 666 C CA . SER A 1 91 ? 1.796 3.943 -13.398 1.00 98.25 91 SER A CA 1
ATOM 667 C C . SER A 1 91 ? 2.175 2.457 -13.578 1.00 98.25 91 SER A C 1
ATOM 669 O O . SER A 1 91 ? 1.323 1.613 -13.839 1.00 98.25 91 SER A O 1
ATOM 671 N N . CYS A 1 92 ? 3.468 2.124 -13.486 1.00 98.56 92 CYS A N 1
ATOM 672 C CA . CYS A 1 92 ? 3.991 0.775 -13.727 1.00 98.56 92 CYS A CA 1
ATOM 673 C C . CYS A 1 92 ? 4.356 0.046 -12.430 1.00 98.56 92 CYS A C 1
ATOM 675 O O . CYS A 1 92 ? 4.594 0.663 -11.389 1.00 98.56 92 CYS A O 1
ATOM 677 N N . ASN A 1 93 ? 4.438 -1.279 -12.506 1.00 97.62 93 ASN A N 1
ATOM 678 C CA . ASN A 1 93 ? 4.821 -2.136 -11.390 1.00 97.62 93 ASN A CA 1
ATOM 679 C C . ASN A 1 93 ? 6.143 -2.858 -11.685 1.00 97.62 93 ASN A C 1
ATOM 681 O O . ASN A 1 93 ? 6.201 -3.641 -12.628 1.00 97.62 93 ASN A O 1
ATOM 685 N N . PHE A 1 94 ? 7.179 -2.626 -10.880 1.00 97.88 94 PHE A N 1
ATOM 686 C CA . PHE A 1 94 ? 8.481 -3.292 -10.970 1.00 97.88 94 PHE A CA 1
ATOM 687 C C . PHE A 1 94 ? 8.717 -4.115 -9.709 1.00 97.88 94 PHE A C 1
ATOM 689 O O . PHE A 1 94 ? 9.030 -3.566 -8.648 1.00 97.88 94 PHE A O 1
ATOM 696 N N . VAL A 1 95 ? 8.563 -5.433 -9.814 1.00 96.25 95 VAL A N 1
ATOM 697 C CA . VAL A 1 95 ? 8.644 -6.343 -8.668 1.00 96.25 95 VAL A CA 1
ATOM 698 C C . VAL A 1 95 ? 9.628 -7.464 -8.943 1.00 96.25 95 VAL A C 1
ATOM 700 O O . VAL A 1 95 ? 9.484 -8.167 -9.941 1.00 96.25 95 VAL A O 1
ATOM 703 N N . ASN A 1 96 ? 10.569 -7.684 -8.022 1.00 96.00 96 ASN A N 1
ATOM 704 C CA . ASN A 1 96 ? 11.501 -8.816 -8.060 1.00 96.00 96 ASN A CA 1
ATOM 705 C C . ASN A 1 96 ? 12.314 -8.926 -9.361 1.00 96.00 96 ASN A C 1
ATOM 707 O O . ASN A 1 96 ? 12.695 -10.028 -9.748 1.00 96.00 96 ASN A O 1
ATOM 711 N N . ASN A 1 97 ? 12.541 -7.824 -10.074 1.00 96.50 97 ASN A N 1
ATOM 712 C CA . ASN A 1 97 ? 13.404 -7.865 -11.247 1.00 96.50 97 ASN A CA 1
ATOM 713 C C . ASN A 1 97 ? 14.868 -7.864 -10.805 1.00 96.50 97 ASN A C 1
ATOM 715 O O . ASN A 1 97 ? 15.198 -7.259 -9.780 1.00 96.50 97 ASN A O 1
ATOM 719 N N . SER A 1 98 ? 15.737 -8.531 -11.561 1.00 94.94 98 SER A N 1
ATOM 720 C CA . SER A 1 98 ? 17.151 -8.622 -11.217 1.00 94.94 98 SER A CA 1
ATOM 721 C C . SER A 1 98 ? 18.101 -8.380 -12.382 1.00 94.94 98 SER A C 1
ATOM 723 O O . SER A 1 98 ? 17.814 -8.723 -13.527 1.00 94.94 98 SER A O 1
ATOM 725 N N . ALA A 1 99 ? 19.254 -7.791 -12.074 1.00 93.19 99 ALA A N 1
ATOM 726 C CA . ALA A 1 99 ? 20.341 -7.527 -13.012 1.00 93.19 99 ALA A CA 1
ATOM 727 C C . ALA A 1 99 ? 21.687 -7.937 -12.395 1.00 93.19 99 ALA A C 1
ATOM 729 O O . ALA A 1 99 ? 21.858 -7.854 -11.182 1.00 93.19 99 ALA A O 1
ATOM 730 N N . THR A 1 100 ? 22.679 -8.336 -13.188 1.00 91.38 100 THR A N 1
ATOM 731 C CA . THR A 1 100 ? 24.015 -8.664 -12.651 1.00 91.38 100 THR A CA 1
ATOM 732 C C . THR A 1 100 ? 24.973 -7.475 -12.615 1.00 91.38 100 THR A C 1
ATOM 734 O O . THR A 1 100 ? 25.893 -7.501 -11.813 1.00 91.38 100 THR A O 1
ATOM 737 N N . ASN A 1 101 ? 24.755 -6.412 -13.397 1.00 88.50 101 ASN A N 1
ATOM 738 C CA . ASN A 1 101 ? 25.705 -5.293 -13.534 1.00 88.50 101 ASN A CA 1
ATOM 739 C C . ASN A 1 101 ? 25.159 -3.932 -13.060 1.00 88.50 101 ASN A C 1
ATOM 741 O O . ASN A 1 101 ? 25.900 -2.953 -13.033 1.00 88.50 101 ASN A O 1
ATOM 745 N N . GLY A 1 102 ? 23.880 -3.848 -12.684 1.00 89.75 102 GLY A N 1
ATOM 746 C CA . GLY A 1 102 ? 23.278 -2.632 -12.128 1.00 89.75 102 GLY A CA 1
ATOM 747 C C . GLY A 1 102 ? 21.859 -2.364 -12.622 1.00 89.75 102 GLY A C 1
ATOM 748 O O . GLY A 1 102 ? 21.452 -2.818 -13.692 1.00 89.75 102 GLY A O 1
ATOM 749 N N . GLY A 1 103 ? 21.101 -1.595 -11.834 1.00 91.69 103 GLY A N 1
ATOM 750 C CA . GLY A 1 103 ? 19.719 -1.236 -12.156 1.00 91.69 103 GLY A CA 1
ATOM 751 C C . GLY A 1 103 ? 18.808 -2.461 -12.173 1.00 91.69 103 GLY A C 1
ATOM 752 O O . GLY A 1 103 ? 18.331 -2.864 -13.231 1.00 91.69 103 GLY A O 1
ATOM 753 N N . GLY A 1 104 ? 18.568 -3.065 -11.005 1.00 94.31 104 GLY A N 1
ATOM 754 C CA . GLY A 1 104 ? 17.792 -4.301 -10.868 1.00 94.31 104 GLY A CA 1
ATOM 755 C C . GLY A 1 104 ? 16.422 -4.259 -11.547 1.00 94.31 104 GLY A C 1
ATOM 756 O O . GLY A 1 104 ? 15.956 -5.272 -12.049 1.00 94.31 104 GLY A O 1
ATOM 757 N N . ALA A 1 105 ? 15.801 -3.082 -11.647 1.00 96.50 105 ALA A N 1
ATOM 758 C CA . ALA A 1 105 ? 14.649 -2.856 -12.515 1.00 96.50 105 ALA A CA 1
ATOM 759 C C . ALA A 1 105 ? 15.014 -2.048 -13.763 1.00 96.50 105 ALA A C 1
ATOM 761 O O . ALA A 1 105 ? 14.759 -2.496 -14.879 1.00 96.50 105 ALA A O 1
ATOM 762 N N . ILE A 1 106 ? 15.567 -0.847 -13.582 1.00 96.62 106 ILE A N 1
ATOM 763 C CA . ILE A 1 106 ? 15.787 0.100 -14.679 1.00 96.62 106 ILE A CA 1
ATOM 764 C C . ILE A 1 106 ? 17.244 0.537 -14.701 1.00 96.62 106 ILE A C 1
ATOM 766 O O . ILE A 1 106 ? 17.800 0.925 -13.672 1.00 96.62 106 ILE A O 1
ATOM 770 N N . TYR A 1 107 ? 17.825 0.540 -15.894 1.00 94.81 107 TYR A N 1
ATOM 771 C CA . TYR A 1 107 ? 19.115 1.151 -16.158 1.00 94.81 107 TYR A CA 1
ATOM 772 C C . TYR A 1 107 ? 18.970 2.221 -17.246 1.00 94.81 107 TYR A C 1
ATOM 774 O O . TYR A 1 107 ? 18.504 1.940 -18.352 1.00 94.81 107 TYR A O 1
ATOM 782 N N . ASN A 1 108 ? 19.323 3.461 -16.914 1.00 94.38 108 ASN A N 1
ATOM 783 C CA . ASN A 1 108 ? 19.190 4.631 -17.774 1.00 94.38 108 ASN A CA 1
ATOM 784 C C . ASN A 1 108 ? 20.571 5.151 -18.182 1.00 94.38 108 ASN A C 1
ATOM 786 O O . ASN A 1 108 ? 21.299 5.682 -17.348 1.00 94.38 108 ASN A O 1
ATOM 790 N N . TYR A 1 109 ? 20.909 5.038 -19.462 1.00 92.69 109 TYR A N 1
ATOM 791 C CA . TYR A 1 109 ? 22.240 5.311 -19.994 1.00 92.69 109 TYR A CA 1
ATOM 792 C C . TYR A 1 109 ? 22.209 6.442 -21.026 1.00 92.69 109 TYR A C 1
ATOM 794 O O . TYR A 1 109 ? 21.468 6.367 -22.005 1.00 92.69 109 TYR A O 1
ATOM 802 N N . TYR A 1 110 ? 23.019 7.487 -20.835 1.00 90.94 110 TYR A N 1
ATOM 803 C CA . TYR A 1 110 ? 23.177 8.603 -21.787 1.00 90.94 110 TYR A CA 1
ATOM 804 C C . TYR A 1 110 ? 21.875 9.300 -22.221 1.00 90.94 110 TYR A C 1
ATOM 806 O O . TYR A 1 110 ? 21.775 9.834 -23.324 1.00 90.94 110 TYR A O 1
ATOM 814 N N . THR A 1 111 ? 20.854 9.309 -21.362 1.00 91.62 111 THR A N 1
ATOM 815 C CA . THR A 1 111 ? 19.561 9.911 -21.703 1.00 91.62 111 THR A CA 1
ATOM 816 C C . THR A 1 111 ? 18.828 10.500 -20.502 1.00 91.62 111 THR A C 1
ATOM 818 O O . THR A 1 111 ? 19.170 10.240 -19.345 1.00 91.62 111 THR A O 1
ATOM 821 N N . ASN A 1 112 ? 17.800 11.296 -20.795 1.00 92.81 112 ASN A N 1
ATOM 822 C CA . ASN A 1 112 ? 16.912 11.898 -19.816 1.00 92.81 112 ASN A CA 1
ATOM 823 C C . ASN A 1 112 ? 15.576 11.150 -19.764 1.00 92.81 112 ASN A C 1
ATOM 825 O O . ASN A 1 112 ? 14.854 11.061 -20.761 1.00 92.81 112 ASN A O 1
ATOM 829 N N . SER A 1 113 ? 15.219 10.670 -18.577 1.00 95.88 113 SER A N 1
ATOM 830 C CA . SER A 1 113 ? 14.007 9.885 -18.357 1.00 95.88 113 SER A CA 1
ATOM 831 C C . SER A 1 113 ? 13.202 10.398 -17.172 1.00 95.88 113 SER A C 1
ATOM 833 O O . SER A 1 113 ? 13.729 10.933 -16.195 1.00 95.88 113 SER A O 1
ATOM 835 N N . THR A 1 114 ? 11.893 10.177 -17.223 1.00 97.56 114 THR A N 1
ATOM 836 C CA . THR A 1 114 ? 11.028 10.331 -16.059 1.00 97.56 114 THR A CA 1
ATOM 837 C C . THR A 1 114 ? 10.335 9.021 -15.753 1.00 97.56 114 THR A C 1
ATOM 839 O O . THR A 1 114 ? 9.823 8.334 -16.636 1.00 97.56 114 THR A O 1
ATOM 842 N N . VAL A 1 115 ? 10.308 8.676 -14.473 1.00 98.00 115 VAL A N 1
ATOM 843 C CA . VAL A 1 115 ? 9.497 7.582 -13.958 1.00 98.00 115 VAL A CA 1
ATOM 844 C C . VAL A 1 115 ? 8.531 8.211 -12.969 1.00 98.00 115 VAL A C 1
ATOM 846 O O . VAL A 1 115 ? 8.977 8.933 -12.077 1.00 98.00 115 VAL A O 1
ATOM 849 N N . LYS A 1 116 ? 7.227 7.934 -13.043 1.00 98.00 116 LYS A N 1
ATOM 850 C CA . LYS A 1 116 ? 6.206 8.490 -12.132 1.00 98.00 116 LYS A CA 1
ATOM 851 C C . LYS A 1 116 ? 5.156 7.460 -11.727 1.00 98.00 116 LYS A C 1
ATOM 853 O O . LYS A 1 116 ? 4.994 6.443 -12.396 1.00 98.00 116 LYS A O 1
ATOM 858 N N . TYR A 1 117 ? 4.527 7.679 -10.571 1.00 98.06 117 TYR A N 1
ATOM 859 C CA . TYR A 1 117 ? 3.399 6.881 -10.065 1.00 98.06 117 TYR A CA 1
ATOM 860 C C . TYR A 1 117 ? 3.607 5.363 -10.128 1.00 98.06 117 TYR A C 1
ATOM 862 O O . TYR A 1 117 ? 2.675 4.616 -10.366 1.00 98.06 117 TYR A O 1
ATOM 870 N N . SER A 1 118 ? 4.837 4.894 -9.933 1.00 97.69 118 SER A N 1
ATOM 871 C CA . SER A 1 118 ? 5.198 3.490 -10.142 1.00 97.69 118 SER A CA 1
ATOM 872 C C . SER A 1 118 ? 5.581 2.824 -8.826 1.00 97.69 118 SER A C 1
ATOM 874 O O . SER A 1 118 ? 6.092 3.486 -7.915 1.00 97.69 118 SER A O 1
ATOM 876 N N . LEU A 1 119 ? 5.341 1.518 -8.747 1.00 95.88 119 LEU A N 1
ATOM 877 C CA . LEU A 1 119 ? 5.733 0.680 -7.622 1.00 95.88 119 LEU A CA 1
ATOM 878 C C . LEU A 1 119 ? 7.091 0.038 -7.911 1.00 95.88 119 LEU A C 1
ATOM 880 O O . LEU A 1 119 ? 7.268 -0.548 -8.976 1.00 95.88 119 LEU A O 1
ATOM 884 N N . PHE A 1 120 ? 8.031 0.134 -6.971 1.00 94.94 120 PHE A N 1
ATOM 885 C CA . PHE A 1 120 ? 9.295 -0.607 -7.014 1.00 94.94 120 PHE A CA 1
ATOM 886 C C . PHE A 1 120 ? 9.442 -1.432 -5.747 1.00 94.94 120 PHE A C 1
ATOM 888 O O . PHE A 1 120 ? 9.534 -0.873 -4.659 1.00 94.94 120 PHE A O 1
ATOM 895 N N . TYR A 1 121 ? 9.491 -2.752 -5.879 1.00 93.00 121 TYR A N 1
ATOM 896 C CA . TYR A 1 121 ? 9.665 -3.627 -4.730 1.00 93.00 121 TYR A CA 1
ATOM 897 C C . TYR A 1 121 ? 10.630 -4.765 -5.028 1.00 93.00 121 TYR A C 1
ATOM 899 O O . TYR A 1 121 ? 10.456 -5.504 -5.996 1.00 93.00 121 TYR A O 1
ATOM 907 N N . ASN A 1 122 ? 11.625 -4.909 -4.150 1.00 92.50 122 ASN A N 1
ATOM 908 C CA . ASN A 1 122 ? 12.567 -6.025 -4.144 1.00 92.50 122 ASN A CA 1
ATOM 909 C C . ASN A 1 122 ? 13.251 -6.268 -5.503 1.00 92.50 122 ASN A C 1
ATOM 911 O O . ASN A 1 122 ? 13.473 -7.405 -5.896 1.00 92.50 122 ASN A O 1
ATOM 915 N N . ASN A 1 123 ? 13.556 -5.201 -6.243 1.00 94.38 123 ASN A N 1
ATOM 916 C CA . ASN A 1 123 ? 14.390 -5.321 -7.435 1.00 94.38 123 ASN A CA 1
ATOM 917 C C . ASN A 1 123 ? 15.856 -5.305 -6.998 1.00 94.38 123 ASN A C 1
ATOM 919 O O . ASN A 1 123 ? 16.201 -4.573 -6.075 1.00 94.38 123 ASN A O 1
ATOM 923 N N . THR A 1 124 ? 16.723 -6.094 -7.613 1.00 93.75 124 THR A N 1
ATOM 924 C CA . THR A 1 124 ? 18.097 -6.243 -7.119 1.00 93.75 124 THR A CA 1
ATOM 925 C C . THR A 1 124 ? 19.111 -6.250 -8.245 1.00 93.75 124 THR A C 1
ATOM 927 O O . THR A 1 124 ? 18.885 -6.807 -9.312 1.00 93.75 124 THR A O 1
ATOM 930 N N . ASP A 1 125 ? 20.258 -5.624 -8.019 1.00 90.44 125 ASP A N 1
ATOM 931 C CA . ASP A 1 125 ? 21.462 -5.939 -8.779 1.00 90.44 125 ASP A CA 1
ATOM 932 C C . ASP A 1 125 ? 22.282 -7.031 -8.059 1.00 90.44 125 ASP A C 1
ATOM 934 O O . ASP A 1 125 ? 21.884 -7.512 -6.995 1.00 90.44 125 ASP A O 1
ATOM 938 N N . ASN A 1 126 ? 23.444 -7.419 -8.592 1.00 83.38 126 ASN A N 1
ATOM 939 C CA . ASN A 1 126 ? 24.378 -8.361 -7.950 1.00 83.38 126 ASN A CA 1
ATOM 940 C C . ASN A 1 126 ? 24.840 -7.933 -6.546 1.00 83.38 126 ASN A C 1
ATOM 942 O O . ASN A 1 126 ? 25.315 -8.760 -5.769 1.00 83.38 126 ASN A O 1
ATOM 946 N N . LEU A 1 127 ? 24.702 -6.651 -6.213 1.00 78.25 127 LEU A N 1
ATOM 947 C CA . LEU A 1 127 ? 25.028 -6.111 -4.902 1.00 78.25 127 LEU A CA 1
ATOM 948 C C . LEU A 1 127 ? 23.807 -6.109 -3.971 1.00 78.25 127 LEU A C 1
ATOM 950 O O . LEU A 1 127 ? 23.939 -5.694 -2.826 1.00 78.25 127 LEU A O 1
ATOM 954 N N . ASN A 1 128 ? 22.647 -6.597 -4.432 1.00 74.31 128 ASN A N 1
ATOM 955 C CA . ASN A 1 128 ? 21.345 -6.574 -3.757 1.00 74.31 128 ASN A CA 1
ATOM 956 C C . ASN A 1 128 ? 20.894 -5.171 -3.336 1.00 74.31 128 ASN A C 1
ATOM 958 O O . ASN A 1 128 ? 20.171 -5.017 -2.349 1.00 74.31 128 ASN A O 1
ATOM 962 N N . ARG A 1 129 ? 21.341 -4.139 -4.056 1.00 71.75 129 ARG A N 1
ATOM 963 C CA . ARG A 1 129 ? 21.221 -2.756 -3.592 1.00 71.75 129 ARG A CA 1
ATOM 964 C C . ARG A 1 129 ? 20.374 -1.889 -4.495 1.00 71.75 129 ARG A C 1
ATOM 966 O O . ARG A 1 129 ? 19.585 -1.140 -3.947 1.00 71.75 129 ARG A O 1
ATOM 973 N N . THR A 1 130 ? 20.446 -2.009 -5.820 1.00 81.31 130 THR A N 1
ATOM 974 C CA . THR A 1 130 ? 19.947 -0.927 -6.692 1.00 81.31 130 THR A CA 1
ATOM 975 C C . THR A 1 130 ? 18.690 -1.292 -7.487 1.00 81.31 130 THR A C 1
ATOM 977 O O . THR A 1 130 ? 18.712 -2.202 -8.313 1.00 81.31 130 THR A O 1
ATOM 980 N N . PHE A 1 131 ? 17.604 -0.524 -7.334 1.00 90.94 131 PHE A N 1
ATOM 981 C CA . PHE A 1 131 ? 16.397 -0.605 -8.172 1.00 90.94 131 PHE A CA 1
ATOM 982 C C . PHE A 1 131 ? 16.606 0.106 -9.508 1.00 90.94 131 PHE A C 1
ATOM 984 O O . PHE A 1 131 ? 16.320 -0.460 -10.565 1.00 90.94 131 PHE A O 1
ATOM 991 N N . ILE A 1 132 ? 17.089 1.351 -9.451 1.00 94.50 132 ILE A N 1
ATOM 992 C CA . ILE A 1 132 ? 17.291 2.204 -10.623 1.00 94.50 132 ILE A CA 1
ATOM 993 C C . ILE A 1 132 ? 18.715 2.739 -10.625 1.00 94.50 132 ILE A C 1
ATOM 995 O O . ILE A 1 132 ? 19.168 3.346 -9.653 1.00 94.50 132 ILE A O 1
ATOM 999 N N . ASN A 1 133 ? 19.401 2.542 -11.742 1.00 94.12 133 ASN A N 1
ATOM 1000 C CA . ASN A 1 133 ? 20.718 3.103 -11.981 1.00 94.12 133 ASN A CA 1
ATOM 1001 C C . ASN A 1 133 ? 20.651 4.068 -13.167 1.00 94.12 133 ASN A C 1
ATOM 1003 O O . ASN A 1 133 ? 20.008 3.775 -14.176 1.00 94.12 133 ASN A O 1
ATOM 1007 N N . THR A 1 134 ? 21.300 5.217 -13.018 1.00 94.00 134 THR A N 1
ATOM 1008 C CA . THR A 1 134 ? 21.482 6.187 -14.089 1.00 94.00 134 THR A CA 1
ATOM 1009 C C . THR A 1 134 ? 22.970 6.427 -14.316 1.00 94.00 134 THR A C 1
ATOM 1011 O O . THR A 1 134 ? 23.730 6.662 -13.376 1.00 94.00 134 THR A O 1
ATOM 1014 N N . GLU A 1 135 ? 23.392 6.420 -15.572 1.00 92.75 135 GLU A N 1
ATOM 1015 C CA . GLU A 1 135 ? 24.765 6.701 -15.967 1.00 92.75 135 GLU A CA 1
ATOM 1016 C C . GLU A 1 135 ? 24.777 7.660 -17.163 1.00 92.75 135 GLU A C 1
ATOM 1018 O O . GLU A 1 135 ? 24.046 7.482 -18.138 1.00 92.75 135 GLU A O 1
ATOM 1023 N N . ASN A 1 136 ? 25.597 8.712 -17.066 1.00 90.62 136 ASN A N 1
ATOM 1024 C CA . ASN A 1 136 ? 25.787 9.739 -18.099 1.00 90.62 136 ASN A CA 1
ATOM 1025 C C . ASN A 1 136 ? 24.488 10.402 -18.610 1.00 90.62 136 ASN A C 1
ATOM 1027 O O . ASN A 1 136 ? 24.429 10.899 -19.731 1.00 90.62 136 ASN A O 1
ATOM 1031 N N . GLY A 1 137 ? 23.448 10.439 -17.777 1.00 90.81 137 GLY A N 1
ATOM 1032 C CA . GLY A 1 137 ? 22.148 11.034 -18.075 1.00 90.81 137 GLY A CA 1
ATOM 1033 C C . GLY A 1 137 ? 21.440 11.496 -16.803 1.00 90.81 137 GLY A C 1
ATOM 1034 O O . GLY A 1 137 ? 22.061 11.611 -15.747 1.00 90.81 137 GLY A O 1
ATOM 1035 N N . SER A 1 138 ? 20.135 11.746 -16.890 1.00 93.25 138 SER A N 1
ATOM 1036 C CA . SER A 1 138 ? 19.314 12.147 -15.743 1.00 93.25 138 SER A CA 1
ATOM 1037 C C . SER A 1 138 ? 18.024 11.343 -15.680 1.00 93.25 138 SER A C 1
ATOM 1039 O O . SER A 1 138 ? 17.324 11.185 -16.678 1.00 93.25 138 SER A O 1
ATOM 1041 N N . LEU A 1 139 ? 17.670 10.859 -14.492 1.00 95.75 139 LEU A N 1
ATOM 1042 C CA . LEU A 1 139 ? 16.379 10.228 -14.255 1.00 95.75 139 LEU A CA 1
ATOM 1043 C C . LEU A 1 139 ? 15.729 10.830 -13.014 1.00 95.75 139 LEU A C 1
ATOM 1045 O O . LEU A 1 139 ? 16.317 10.842 -11.933 1.00 95.75 139 LEU A O 1
ATOM 1049 N N . ILE A 1 140 ? 14.489 11.301 -13.172 1.00 97.00 140 ILE A N 1
ATOM 1050 C CA . ILE A 1 140 ? 13.641 11.738 -12.056 1.00 97.00 140 ILE A CA 1
ATOM 1051 C C . ILE A 1 140 ? 12.597 10.655 -11.791 1.00 97.00 140 ILE A C 1
ATOM 1053 O O . ILE A 1 140 ? 11.733 10.391 -12.632 1.00 97.00 140 ILE A O 1
ATOM 1057 N N . ALA A 1 141 ? 12.662 10.041 -10.611 1.00 96.06 141 ALA A N 1
ATOM 1058 C CA . ALA A 1 141 ? 11.806 8.939 -10.197 1.00 96.06 141 ALA A CA 1
ATOM 1059 C C . ALA A 1 141 ? 10.842 9.376 -9.079 1.00 96.06 141 ALA A C 1
ATOM 1061 O O . ALA A 1 141 ? 10.854 8.829 -7.984 1.00 96.06 141 ALA A O 1
ATOM 1062 N N . ASP A 1 142 ? 9.962 10.336 -9.362 1.00 96.25 142 ASP A N 1
ATOM 1063 C CA . ASP A 1 142 ? 9.046 10.912 -8.366 1.00 96.25 142 ASP A CA 1
ATOM 1064 C C . ASP A 1 142 ? 7.695 10.188 -8.265 1.00 96.25 142 ASP A C 1
ATOM 1066 O O . ASP A 1 142 ? 7.324 9.370 -9.109 1.00 96.25 142 ASP A O 1
ATOM 1070 N N . TYR A 1 143 ? 6.939 10.489 -7.212 1.00 97.25 143 TYR A N 1
ATOM 1071 C CA . TYR A 1 143 ? 5.617 9.934 -6.915 1.00 97.25 143 TYR A CA 1
ATOM 1072 C C . TYR A 1 143 ? 5.623 8.399 -6.828 1.00 97.25 143 TYR A C 1
ATOM 1074 O O . TYR A 1 143 ? 4.768 7.729 -7.397 1.00 97.25 143 TYR A O 1
ATOM 1082 N N . LYS A 1 144 ? 6.634 7.823 -6.172 1.00 95.06 144 LYS A N 1
ATOM 1083 C CA . LYS A 1 144 ? 6.836 6.365 -6.077 1.00 95.06 144 LYS A CA 1
ATOM 1084 C C . LYS A 1 144 ? 6.141 5.738 -4.882 1.00 95.06 144 LYS A C 1
ATOM 1086 O O . LYS A 1 144 ? 5.890 6.408 -3.884 1.00 95.06 144 LYS A O 1
ATOM 1091 N N . TRP A 1 145 ? 5.916 4.432 -4.965 1.00 95.62 145 TRP A N 1
ATOM 1092 C CA . TRP A 1 145 ? 5.627 3.584 -3.811 1.00 95.62 145 TRP A CA 1
ATOM 1093 C C . TRP A 1 145 ? 6.612 2.412 -3.764 1.00 95.62 145 TRP A C 1
ATOM 1095 O O . TRP A 1 145 ? 6.885 1.801 -4.795 1.00 95.62 145 TRP A O 1
ATOM 1105 N N . PHE A 1 146 ? 7.146 2.091 -2.584 1.00 93.44 146 PHE A N 1
ATOM 1106 C CA . PHE A 1 146 ? 8.173 1.048 -2.427 1.00 93.44 146 PHE A CA 1
ATOM 1107 C C . PHE A 1 146 ? 7.642 -0.260 -1.839 1.00 93.44 146 PHE A C 1
ATOM 1109 O O . PHE A 1 146 ? 8.403 -1.089 -1.350 1.00 93.44 146 PHE A O 1
ATOM 1116 N N . GLY A 1 147 ? 6.318 -0.414 -1.774 1.00 92.12 147 GLY A N 1
ATOM 1117 C CA . GLY A 1 147 ? 5.673 -1.462 -0.978 1.00 92.12 147 GLY A CA 1
ATOM 1118 C C . GLY A 1 147 ? 5.707 -1.198 0.533 1.00 92.12 147 GLY A C 1
ATOM 1119 O O . GLY A 1 147 ? 4.936 -1.806 1.278 1.00 92.12 147 GLY A O 1
ATOM 1120 N N . GLN A 1 148 ? 6.556 -0.266 0.974 1.00 93.31 148 GLN A N 1
ATOM 1121 C CA . GLN A 1 148 ? 6.760 0.145 2.357 1.00 93.31 148 GLN A CA 1
ATOM 1122 C C . GLN A 1 148 ? 7.172 1.619 2.464 1.00 93.31 148 GLN A C 1
ATOM 1124 O O . GLN A 1 148 ? 7.538 2.248 1.472 1.00 93.31 148 GLN A O 1
ATOM 1129 N N . ASN A 1 149 ? 7.097 2.165 3.679 1.00 94.62 149 ASN A N 1
ATOM 1130 C CA . ASN A 1 149 ? 7.441 3.563 3.956 1.00 94.62 149 ASN A CA 1
ATOM 1131 C C . ASN A 1 149 ? 8.949 3.823 3.986 1.00 94.62 149 ASN A C 1
ATOM 1133 O O . ASN A 1 149 ? 9.378 4.935 3.678 1.00 94.62 149 ASN A O 1
ATOM 1137 N N . ASP A 1 150 ? 9.726 2.824 4.404 1.00 87.44 150 ASP A N 1
ATOM 1138 C CA . ASP A 1 150 ? 11.163 2.968 4.606 1.00 87.44 150 ASP A CA 1
ATOM 1139 C C . ASP A 1 150 ? 11.880 2.926 3.260 1.00 87.44 150 ASP A C 1
ATOM 1141 O O . ASP A 1 150 ? 11.764 1.949 2.517 1.00 87.44 150 ASP A O 1
ATOM 1145 N N . ILE A 1 151 ? 12.630 3.988 2.969 1.00 85.12 151 ILE A N 1
ATOM 1146 C CA . ILE A 1 151 ? 13.498 4.072 1.798 1.00 85.12 151 ILE A CA 1
ATOM 1147 C C . ILE A 1 151 ? 14.910 3.683 2.189 1.00 85.12 151 ILE A C 1
ATOM 1149 O O . ILE A 1 151 ? 15.453 4.216 3.156 1.00 85.12 151 ILE A O 1
ATOM 1153 N N . ASN A 1 152 ? 15.524 2.825 1.379 1.00 88.12 152 ASN A N 1
ATOM 1154 C CA . ASN A 1 152 ? 16.970 2.694 1.356 1.00 88.12 152 ASN A CA 1
ATOM 1155 C C . ASN A 1 152 ? 17.536 3.564 0.215 1.00 88.12 152 ASN A C 1
ATOM 1157 O O . ASN A 1 152 ? 17.193 3.314 -0.943 1.00 88.12 152 ASN A O 1
ATOM 1161 N N . PRO A 1 153 ? 18.378 4.574 0.502 1.00 83.50 153 PRO A N 1
ATOM 1162 C CA . PRO A 1 153 ? 19.035 5.376 -0.530 1.00 83.50 153 PRO A CA 1
ATOM 1163 C C . PRO A 1 153 ? 19.807 4.539 -1.557 1.00 83.50 153 PRO A C 1
ATOM 1165 O O . PRO A 1 153 ? 19.831 4.905 -2.729 1.00 83.50 153 PRO A O 1
ATOM 1168 N N . ASP A 1 154 ? 20.349 3.388 -1.149 1.00 87.62 154 ASP A N 1
ATOM 1169 C CA . ASP A 1 154 ? 21.112 2.489 -2.023 1.00 87.62 154 ASP A CA 1
ATOM 1170 C C . ASP A 1 154 ? 20.266 1.900 -3.164 1.00 87.62 154 ASP A C 1
ATOM 1172 O O . ASP A 1 154 ? 20.815 1.440 -4.164 1.00 87.62 154 ASP A O 1
ATOM 1176 N N . TRP A 1 155 ? 18.930 1.977 -3.073 1.00 92.00 155 TRP A N 1
ATOM 1177 C CA . TRP A 1 155 ? 18.016 1.614 -4.160 1.00 92.00 155 TRP A CA 1
ATOM 1178 C C . TRP A 1 155 ? 18.198 2.463 -5.421 1.00 92.00 155 TRP A C 1
ATOM 1180 O O . TRP A 1 155 ? 17.687 2.094 -6.483 1.00 92.00 155 TRP A O 1
ATOM 1190 N N . PHE A 1 156 ? 18.925 3.574 -5.339 1.00 93.00 156 PHE A N 1
ATOM 1191 C CA . PHE A 1 156 ? 19.093 4.520 -6.429 1.00 93.00 156 PHE A CA 1
ATOM 1192 C C . PHE A 1 156 ? 20.560 4.886 -6.619 1.00 93.00 156 PHE A C 1
ATOM 1194 O O . PHE A 1 156 ? 21.234 5.315 -5.692 1.00 93.00 156 PHE A O 1
ATOM 1201 N N . THR A 1 157 ? 21.044 4.797 -7.857 1.00 93.25 157 THR A N 1
ATOM 1202 C CA . THR A 1 157 ? 22.357 5.335 -8.246 1.00 93.25 157 THR A CA 1
ATOM 1203 C C . THR A 1 157 ? 22.162 6.460 -9.258 1.00 93.25 157 THR A C 1
ATOM 1205 O O . THR A 1 157 ? 21.458 6.272 -10.254 1.00 93.25 157 THR A O 1
ATOM 1208 N N . ASN A 1 158 ? 22.740 7.636 -8.975 1.00 93.50 158 ASN A N 1
ATOM 1209 C CA . ASN A 1 158 ? 22.647 8.873 -9.776 1.00 93.50 158 ASN A CA 1
ATOM 1210 C C . ASN A 1 158 ? 21.223 9.215 -10.257 1.00 93.50 158 ASN A C 1
ATOM 1212 O O . ASN A 1 158 ? 21.020 9.756 -11.341 1.00 93.50 158 ASN A O 1
ATOM 1216 N N . THR A 1 159 ? 20.220 8.857 -9.460 1.00 94.06 159 THR A N 1
ATOM 1217 C CA . THR A 1 159 ? 18.805 9.004 -9.795 1.00 94.06 159 THR A CA 1
ATOM 1218 C C . THR A 1 159 ? 18.157 9.932 -8.781 1.00 94.06 159 THR A C 1
ATOM 1220 O O . THR A 1 159 ? 18.317 9.751 -7.575 1.00 94.06 159 THR A O 1
ATOM 1223 N N . THR A 1 160 ? 17.407 10.918 -9.264 1.00 95.81 160 THR A N 1
ATOM 1224 C CA . THR A 1 160 ? 16.742 11.905 -8.412 1.00 95.81 160 THR A CA 1
ATOM 1225 C C . THR A 1 160 ? 15.400 11.363 -7.928 1.00 95.81 160 THR A C 1
ATOM 1227 O O . THR A 1 160 ? 14.529 11.043 -8.740 1.00 95.81 160 THR A O 1
ATOM 1230 N N . VAL A 1 161 ? 15.207 11.306 -6.608 1.00 94.75 161 VAL A N 1
ATOM 1231 C CA . VAL A 1 161 ? 13.956 10.877 -5.962 1.00 94.75 161 VAL A CA 1
ATOM 1232 C C . VAL A 1 161 ? 13.569 11.897 -4.894 1.00 94.75 161 VAL A C 1
ATOM 1234 O O . VAL A 1 161 ? 14.126 11.910 -3.801 1.00 94.75 161 VAL A O 1
ATOM 1237 N N . ASN A 1 162 ? 12.608 12.764 -5.205 1.00 95.38 162 ASN A N 1
ATOM 1238 C CA . ASN A 1 162 ? 12.160 13.840 -4.320 1.00 95.38 162 ASN A CA 1
ATOM 1239 C C . ASN A 1 162 ? 10.832 13.511 -3.634 1.00 95.38 162 ASN A C 1
ATOM 1241 O O . ASN A 1 162 ? 10.607 13.902 -2.485 1.00 95.38 162 ASN A O 1
ATOM 1245 N N . LYS A 1 163 ? 9.926 12.841 -4.356 1.00 96.25 163 LYS A N 1
ATOM 1246 C CA . LYS A 1 163 ? 8.554 12.575 -3.913 1.00 96.25 163 LYS A CA 1
ATOM 1247 C C . LYS A 1 163 ? 8.258 11.083 -3.889 1.00 96.25 163 LYS A C 1
ATOM 1249 O O . LYS A 1 163 ? 8.381 10.399 -4.901 1.00 96.25 163 LYS A O 1
ATOM 1254 N N . TRP A 1 164 ? 7.763 10.590 -2.765 1.00 96.94 164 TRP A N 1
ATOM 1255 C CA . TRP A 1 164 ? 7.236 9.231 -2.638 1.00 96.94 164 TRP A CA 1
ATOM 1256 C C . TRP A 1 164 ? 6.055 9.208 -1.683 1.00 96.94 164 TRP A C 1
ATOM 1258 O O . TRP A 1 164 ? 5.923 10.075 -0.818 1.00 96.94 164 TRP A O 1
ATOM 1268 N N . PHE A 1 165 ? 5.180 8.227 -1.858 1.00 97.31 165 PHE A N 1
ATOM 1269 C CA . PHE A 1 165 ? 4.024 8.043 -1.002 1.00 97.31 165 PHE A CA 1
ATOM 1270 C C . PHE A 1 165 ? 4.418 7.334 0.295 1.00 97.31 165 PHE A C 1
ATOM 1272 O O . PHE A 1 165 ? 5.227 6.413 0.304 1.00 97.31 165 PHE A O 1
ATOM 1279 N N . VAL A 1 166 ? 3.816 7.778 1.391 1.00 97.31 166 VAL A N 1
ATOM 1280 C CA . VAL A 1 166 ? 3.960 7.256 2.746 1.00 97.31 166 VAL A CA 1
ATOM 1281 C C . VAL A 1 166 ? 2.562 6.992 3.279 1.00 97.31 166 VAL A C 1
ATOM 1283 O O . VAL A 1 166 ? 1.671 7.845 3.188 1.00 97.31 166 VAL A O 1
ATOM 1286 N N . ILE A 1 167 ? 2.370 5.811 3.856 1.00 97.62 167 ILE A N 1
ATOM 1287 C CA . ILE A 1 167 ? 1.120 5.425 4.499 1.00 97.62 167 ILE A CA 1
ATOM 1288 C C . ILE A 1 167 ? 1.249 5.510 6.017 1.00 97.62 167 ILE A C 1
ATOM 1290 O O . ILE A 1 167 ? 2.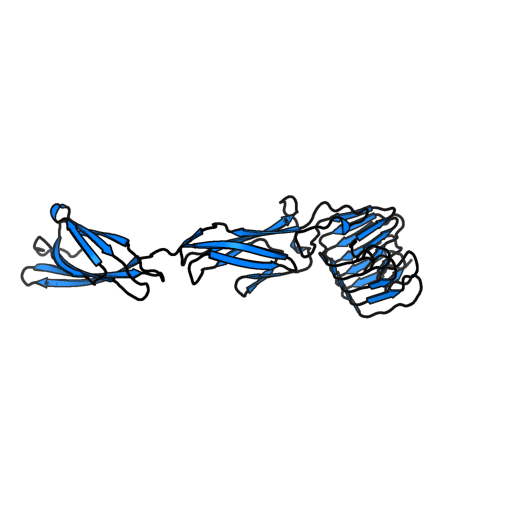260 5.131 6.600 1.00 97.62 167 ILE A O 1
ATOM 1294 N N . THR A 1 168 ? 0.217 5.987 6.700 1.00 97.19 168 THR A N 1
ATOM 1295 C CA . THR A 1 168 ? 0.205 6.050 8.165 1.00 97.19 168 THR A CA 1
ATOM 1296 C C . THR A 1 168 ? -1.117 5.560 8.722 1.00 97.19 168 THR A C 1
ATOM 1298 O O . THR A 1 168 ? -2.172 5.690 8.097 1.00 97.19 168 THR A O 1
ATOM 1301 N N . LEU A 1 169 ? -1.052 5.003 9.929 1.00 97.62 169 LEU A N 1
ATOM 1302 C CA . LEU A 1 169 ? -2.208 4.599 10.707 1.00 97.62 169 LEU A CA 1
ATOM 1303 C C . LEU A 1 169 ? -2.105 5.229 12.089 1.00 97.62 169 LEU A C 1
ATOM 1305 O O . LEU A 1 169 ? -1.142 5.002 12.817 1.00 97.62 169 LEU A O 1
ATOM 1309 N N . SER A 1 170 ? -3.114 6.003 12.460 1.00 96.88 170 SER A N 1
ATOM 1310 C CA . SER A 1 170 ? -3.213 6.598 13.788 1.00 96.88 170 SER A CA 1
ATOM 1311 C C . SER A 1 170 ? -4.610 6.416 14.359 1.00 96.88 170 SER A C 1
ATOM 1313 O O . SER A 1 170 ? -5.564 6.089 13.653 1.00 96.88 170 SER A O 1
ATOM 1315 N N . THR A 1 171 ? -4.738 6.597 15.667 1.00 95.75 171 THR A N 1
ATOM 1316 C CA . THR A 1 171 ? -6.038 6.644 16.331 1.00 95.75 171 THR A CA 1
ATOM 1317 C C . THR A 1 171 ? -6.427 8.097 16.551 1.00 95.75 171 THR A C 1
ATOM 1319 O O . THR A 1 171 ? -5.578 8.918 16.894 1.00 95.75 171 THR A O 1
ATOM 1322 N N . ILE A 1 172 ? -7.710 8.422 16.385 1.00 93.44 172 ILE A N 1
ATOM 1323 C CA . ILE A 1 172 ? -8.221 9.760 16.723 1.00 93.44 172 ILE A CA 1
ATOM 1324 C C . ILE A 1 172 ? -8.219 9.952 18.248 1.00 93.44 172 ILE A C 1
ATOM 1326 O O . ILE A 1 172 ? -7.946 11.043 18.743 1.00 93.44 172 ILE A O 1
ATOM 1330 N N . LYS A 1 173 ? -8.499 8.880 19.004 1.00 93.75 173 LYS A N 1
ATOM 1331 C CA . LYS A 1 173 ? -8.423 8.844 20.470 1.00 93.75 173 LYS A CA 1
ATOM 1332 C C . LYS A 1 173 ? -7.754 7.557 20.927 1.00 93.75 173 LYS A C 1
ATOM 1334 O O . LYS A 1 173 ? -8.215 6.460 20.629 1.00 93.75 173 LYS A O 1
ATOM 1339 N N . ASN A 1 174 ? -6.691 7.679 21.712 1.00 92.06 174 ASN A N 1
ATOM 1340 C CA . ASN A 1 174 ? -5.966 6.523 22.245 1.00 92.06 174 ASN A CA 1
ATOM 1341 C C . ASN A 1 174 ? -6.693 5.807 23.398 1.00 92.06 174 ASN A C 1
ATOM 1343 O O . ASN A 1 174 ? -6.286 4.709 23.774 1.00 92.06 174 ASN A O 1
ATOM 1347 N N . LYS A 1 175 ? -7.774 6.388 23.935 1.00 93.12 175 LYS A N 1
ATOM 1348 C CA . LYS A 1 175 ? -8.651 5.770 24.936 1.00 93.12 175 LYS A CA 1
ATOM 1349 C C . LYS A 1 175 ? -10.116 5.967 24.560 1.00 93.12 175 LYS A C 1
ATOM 1351 O O . LYS A 1 175 ? -10.518 7.082 24.227 1.00 93.12 175 LYS A O 1
ATOM 1356 N N . ILE A 1 176 ? -10.902 4.899 24.649 1.00 90.69 176 ILE A N 1
ATOM 1357 C CA . ILE A 1 176 ? -12.354 4.924 24.431 1.00 90.69 176 ILE A CA 1
ATOM 1358 C C . ILE A 1 176 ? -13.074 4.074 25.473 1.00 90.69 176 ILE A C 1
ATOM 1360 O O . ILE A 1 176 ? -12.491 3.145 26.024 1.00 90.69 176 ILE A O 1
ATOM 1364 N N . ASP A 1 177 ? -14.350 4.351 25.712 1.00 85.50 177 ASP A N 1
ATOM 1365 C CA . ASP A 1 177 ? -15.181 3.530 26.589 1.00 85.50 177 ASP A CA 1
ATOM 1366 C C . ASP A 1 177 ? -15.649 2.256 25.869 1.00 85.50 177 ASP A C 1
ATOM 1368 O O . ASP A 1 177 ? -15.931 2.260 24.670 1.00 85.50 177 ASP A O 1
ATOM 1372 N N . PHE A 1 178 ? -15.778 1.151 26.606 1.00 82.75 178 PHE A N 1
ATOM 1373 C CA . PHE A 1 178 ? -16.341 -0.091 26.077 1.00 82.75 178 PHE A CA 1
ATOM 1374 C C . PHE A 1 178 ? -17.722 0.113 25.420 1.00 82.75 178 PHE A C 1
ATOM 1376 O O . PHE A 1 178 ? -18.604 0.768 25.983 1.00 82.75 178 PHE A O 1
ATOM 1383 N N . GLY A 1 179 ? -17.916 -0.474 24.234 1.00 76.94 179 GLY A N 1
ATOM 1384 C CA . GLY A 1 179 ? -19.144 -0.349 23.440 1.00 76.94 179 GLY A CA 1
ATOM 1385 C C . GLY A 1 179 ? -19.269 0.951 22.637 1.00 76.94 179 GLY A C 1
ATOM 1386 O O . GLY A 1 179 ? -20.273 1.131 21.952 1.00 76.94 179 GLY A O 1
ATOM 1387 N N . TYR A 1 180 ? -18.281 1.848 22.710 1.00 85.50 180 TYR A N 1
ATOM 1388 C CA . TYR A 1 180 ? -18.170 2.999 21.816 1.00 85.50 180 TYR A CA 1
ATOM 1389 C C . TYR A 1 180 ? -17.298 2.675 20.602 1.00 85.50 180 TYR A C 1
ATOM 1391 O O . TYR A 1 180 ? -16.510 1.727 20.596 1.00 85.50 180 TYR A O 1
ATOM 1399 N N . GLU A 1 181 ? -17.463 3.489 19.568 1.00 92.75 181 GLU A N 1
ATOM 1400 C CA . GLU A 1 181 ? -16.734 3.389 18.314 1.00 92.75 181 GLU A CA 1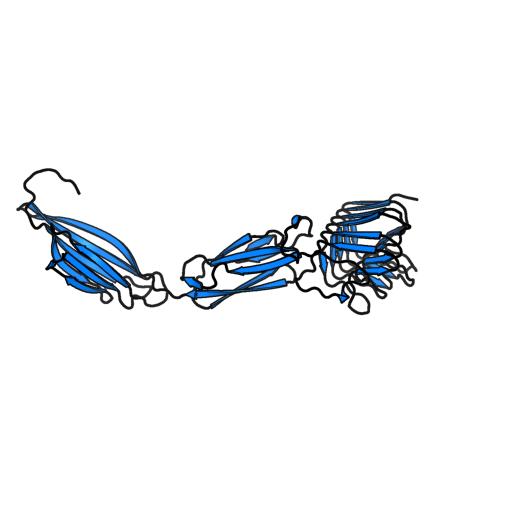
ATOM 1401 C C . GLU A 1 181 ? -15.286 3.879 18.476 1.00 92.75 181 GLU A C 1
ATOM 1403 O O . GLU A 1 181 ? -15.029 5.013 18.888 1.00 92.75 181 GLU A O 1
ATOM 1408 N N . ALA A 1 182 ? -14.330 3.012 18.151 1.00 95.19 182 ALA A N 1
ATOM 1409 C CA . ALA A 1 182 ? -12.941 3.382 17.933 1.00 95.19 182 ALA A CA 1
ATOM 1410 C C . ALA A 1 182 ? -12.781 3.890 16.501 1.00 95.19 182 ALA A C 1
ATOM 1412 O O . ALA A 1 182 ? -13.169 3.199 15.560 1.00 95.19 182 ALA A O 1
ATOM 1413 N N . LEU A 1 183 ? -12.167 5.062 16.342 1.00 96.62 183 LEU A N 1
ATOM 1414 C CA . LEU A 1 183 ? -11.897 5.656 15.037 1.00 96.62 183 LEU A CA 1
ATOM 1415 C C . LEU A 1 183 ? -10.396 5.674 14.757 1.00 96.62 183 LEU A C 1
ATOM 1417 O O . LEU A 1 183 ? -9.613 6.227 15.536 1.00 96.62 183 LEU A O 1
ATOM 1421 N N . PHE A 1 184 ? -10.013 5.120 13.612 1.00 97.31 184 PHE A N 1
ATOM 1422 C CA . PHE A 1 184 ? -8.635 5.069 13.139 1.00 97.31 184 PHE A CA 1
ATOM 1423 C C . PHE A 1 184 ? -8.512 5.850 11.842 1.00 97.31 184 PHE A C 1
ATOM 1425 O O . PHE A 1 184 ? -9.353 5.727 10.955 1.00 97.31 184 PHE A O 1
ATOM 1432 N N . LYS A 1 185 ? -7.464 6.653 11.716 1.00 97.56 185 LYS A N 1
ATOM 1433 C CA . LYS A 1 185 ? -7.171 7.412 10.510 1.00 97.56 185 LYS A CA 1
ATOM 1434 C C . LYS A 1 185 ? -6.065 6.697 9.747 1.00 97.56 185 LYS A C 1
ATOM 1436 O O . LYS A 1 185 ? -4.922 6.669 10.195 1.00 97.56 185 LYS A O 1
ATOM 1441 N N . TYR A 1 186 ? -6.430 6.123 8.609 1.00 97.75 186 TYR A N 1
ATOM 1442 C CA . TYR A 1 186 ? -5.486 5.655 7.607 1.00 97.75 186 TYR A CA 1
ATOM 1443 C C . TYR A 1 186 ? -5.248 6.791 6.613 1.00 97.75 186 TYR A C 1
ATOM 1445 O O . TYR A 1 186 ? -6.210 7.344 6.071 1.00 97.75 186 TYR A O 1
ATOM 1453 N N . THR A 1 187 ? -3.994 7.160 6.372 1.00 97.31 187 THR A N 1
ATOM 1454 C CA . THR A 1 187 ? -3.665 8.163 5.353 1.00 97.31 187 THR A CA 1
ATOM 1455 C C . THR A 1 187 ? -2.574 7.669 4.429 1.00 97.31 187 THR A C 1
ATOM 1457 O O . THR A 1 187 ? -1.680 6.961 4.870 1.00 97.31 187 THR A O 1
ATOM 1460 N N . ILE A 1 188 ? -2.657 8.078 3.169 1.00 97.62 188 ILE A N 1
ATOM 1461 C CA . ILE A 1 188 ? -1.595 7.990 2.173 1.00 97.62 188 ILE A CA 1
ATOM 1462 C C . ILE A 1 188 ? -1.330 9.405 1.665 1.00 97.62 188 ILE A C 1
ATOM 1464 O O . ILE A 1 188 ? -2.255 10.108 1.248 1.00 97.62 188 ILE A O 1
ATOM 1468 N N . LYS A 1 189 ? -0.085 9.849 1.788 1.00 97.56 189 LYS A N 1
ATOM 1469 C CA . LYS A 1 189 ? 0.373 11.206 1.468 1.00 97.56 189 LYS A CA 1
ATOM 1470 C C . LYS A 1 189 ? 1.777 11.144 0.898 1.00 97.56 189 LYS A C 1
ATOM 1472 O O . LYS A 1 189 ? 2.420 10.109 1.001 1.00 97.56 189 LYS A O 1
ATOM 1477 N N . LEU A 1 190 ? 2.257 12.234 0.321 1.00 97.56 190 LEU A N 1
ATOM 1478 C CA . LEU A 1 190 ? 3.670 12.342 -0.003 1.00 97.56 190 LEU A CA 1
ATOM 1479 C C . LEU A 1 190 ? 4.515 12.464 1.271 1.00 97.56 190 LEU A C 1
ATOM 1481 O O . LEU A 1 190 ? 4.017 12.812 2.344 1.00 97.56 190 LEU A O 1
ATOM 1485 N N . ASN A 1 191 ? 5.800 12.171 1.134 1.00 96.25 191 ASN A N 1
ATOM 1486 C CA . ASN A 1 191 ? 6.831 12.242 2.167 1.00 96.25 191 ASN A CA 1
ATOM 1487 C C . ASN A 1 191 ? 6.975 13.616 2.841 1.00 96.25 191 ASN A C 1
ATOM 1489 O O . ASN A 1 191 ? 7.455 13.696 3.966 1.00 96.25 191 ASN A O 1
ATOM 1493 N N . ASP A 1 192 ? 6.513 14.684 2.196 1.00 96.19 192 ASP A N 1
ATOM 1494 C CA . ASP A 1 192 ? 6.440 16.039 2.755 1.00 96.19 192 ASP A CA 1
ATOM 1495 C C . ASP A 1 192 ? 5.071 16.378 3.387 1.00 96.19 192 ASP A C 1
ATOM 1497 O O . ASP A 1 192 ? 4.818 17.512 3.789 1.00 96.19 192 ASP A O 1
ATOM 1501 N N . GLY A 1 193 ? 4.155 15.408 3.458 1.00 96.38 193 GLY A N 1
ATOM 1502 C CA . GLY A 1 193 ? 2.809 15.559 4.009 1.00 96.38 193 GLY A CA 1
ATOM 1503 C C . GLY A 1 193 ? 1.764 16.144 3.049 1.00 96.38 193 GLY A C 1
ATOM 1504 O O . GLY A 1 193 ? 0.581 16.215 3.428 1.00 96.38 193 GLY A O 1
ATOM 1505 N N . THR A 1 194 ? 2.154 16.526 1.828 1.00 97.19 194 THR A N 1
ATOM 1506 C CA . THR A 1 194 ? 1.234 16.988 0.777 1.00 97.19 194 THR A CA 1
ATOM 1507 C C . THR A 1 194 ? 0.472 15.819 0.138 1.00 97.19 194 THR A C 1
ATOM 1509 O O . THR A 1 194 ? 0.685 14.646 0.460 1.00 97.19 194 THR A O 1
ATOM 1512 N N . THR A 1 195 ? -0.501 16.128 -0.718 1.00 95.44 195 THR A N 1
ATOM 1513 C CA . THR A 1 195 ? -1.316 15.139 -1.438 1.00 95.44 195 THR A CA 1
ATOM 1514 C C . THR A 1 195 ? -1.067 15.236 -2.931 1.00 95.44 195 THR A C 1
ATOM 1516 O O . THR A 1 195 ? -0.893 16.334 -3.447 1.00 95.44 195 THR A O 1
ATOM 1519 N N . ASP A 1 196 ? -1.150 14.105 -3.623 1.00 96.94 196 ASP A N 1
ATOM 1520 C CA . ASP A 1 196 ? -1.051 14.025 -5.080 1.00 96.94 196 ASP A CA 1
ATOM 1521 C C . ASP A 1 196 ? -2.002 12.928 -5.596 1.00 96.94 196 ASP A C 1
ATOM 1523 O O . ASP A 1 196 ? -2.742 12.321 -4.817 1.00 96.94 196 ASP A O 1
ATOM 1527 N N . ASN A 1 197 ? -2.010 12.674 -6.900 1.00 95.06 197 ASN A N 1
ATOM 1528 C CA . ASN A 1 197 ? -2.875 11.727 -7.584 1.00 95.06 197 ASN A CA 1
ATOM 1529 C C . ASN A 1 197 ? -2.488 10.259 -7.302 1.00 95.06 197 ASN A C 1
ATOM 1531 O O . ASN A 1 197 ? -1.962 9.548 -8.156 1.00 95.06 197 ASN A O 1
ATOM 1535 N N . VAL A 1 198 ? -2.779 9.794 -6.084 1.00 95.25 198 VAL A N 1
ATOM 1536 C CA . VAL A 1 198 ? -2.466 8.436 -5.603 1.00 95.25 198 VAL A CA 1
ATOM 1537 C C . VAL A 1 198 ? -3.115 7.337 -6.455 1.00 95.25 198 VAL A C 1
ATOM 1539 O O . VAL A 1 198 ? -2.583 6.233 -6.524 1.00 95.25 198 VAL A O 1
ATOM 1542 N N . ILE A 1 199 ? -4.244 7.606 -7.130 1.00 94.88 199 ILE A N 1
ATOM 1543 C CA . ILE A 1 199 ? -4.951 6.572 -7.908 1.00 94.88 199 ILE A CA 1
ATOM 1544 C C . ILE A 1 199 ? -4.166 6.121 -9.150 1.00 94.88 199 ILE A C 1
ATOM 1546 O O . ILE A 1 199 ? -4.454 5.054 -9.685 1.00 94.88 199 ILE A O 1
ATOM 1550 N N . LYS A 1 200 ? -3.152 6.892 -9.568 1.00 96.06 200 LYS A N 1
ATOM 1551 C CA . LYS A 1 200 ? -2.199 6.487 -10.610 1.00 96.06 200 LYS A CA 1
ATOM 1552 C C . LYS A 1 200 ? -1.223 5.397 -10.157 1.00 96.06 200 LYS A C 1
ATOM 1554 O O . LYS A 1 200 ? -0.669 4.705 -10.998 1.00 96.06 200 LYS A O 1
ATOM 1559 N N . LEU A 1 201 ? -1.008 5.211 -8.851 1.00 96.81 201 LEU A N 1
ATOM 1560 C CA . LEU A 1 201 ? -0.220 4.070 -8.386 1.00 96.81 201 LEU A CA 1
ATOM 1561 C C . LEU A 1 201 ? -0.899 2.749 -8.790 1.00 96.81 201 LEU A C 1
ATOM 1563 O O . LEU A 1 201 ? -2.138 2.665 -8.731 1.00 96.81 201 LEU A O 1
ATOM 1567 N N . PRO A 1 202 ? -0.115 1.691 -9.083 1.00 95.62 202 PRO A N 1
ATOM 1568 C CA . PRO A 1 202 ? -0.634 0.332 -9.176 1.00 95.62 202 PRO A CA 1
ATOM 1569 C C . PRO A 1 202 ? -1.532 -0.006 -7.982 1.00 95.62 202 PRO A C 1
ATOM 1571 O O . PRO A 1 202 ? -1.282 0.439 -6.861 1.00 95.62 202 PRO A O 1
ATOM 1574 N N . TYR A 1 203 ? -2.607 -0.760 -8.214 1.00 95.12 203 TYR A N 1
ATOM 1575 C CA . TYR A 1 203 ? -3.563 -1.098 -7.159 1.00 95.12 203 TYR A CA 1
ATOM 1576 C C . TYR A 1 203 ? -2.915 -1.944 -6.056 1.00 95.12 203 TYR A C 1
ATOM 1578 O O . TYR A 1 203 ? -2.291 -2.966 -6.329 1.00 95.12 203 TYR A O 1
ATOM 1586 N N . PHE A 1 204 ? -3.148 -1.557 -4.802 1.00 95.12 204 PHE A N 1
ATOM 1587 C CA . PHE A 1 204 ? -2.861 -2.369 -3.623 1.00 95.12 204 PHE A CA 1
ATOM 1588 C C . PHE A 1 204 ? -3.936 -2.132 -2.558 1.00 95.12 204 PHE A C 1
ATOM 1590 O O . PHE A 1 204 ? -4.649 -1.123 -2.570 1.00 95.12 204 PHE A O 1
ATOM 1597 N N . ASN A 1 205 ? -4.090 -3.085 -1.640 1.00 95.81 205 ASN A N 1
ATOM 1598 C CA . ASN A 1 205 ? -5.123 -3.045 -0.611 1.00 95.81 205 ASN A CA 1
ATOM 1599 C C . ASN A 1 205 ? -4.553 -3.296 0.788 1.00 95.81 205 ASN A C 1
ATOM 1601 O O . ASN A 1 205 ? -3.399 -3.692 0.953 1.00 95.81 205 ASN A O 1
ATOM 1605 N N . TYR A 1 206 ? -5.399 -3.056 1.785 1.00 95.50 206 TYR A N 1
ATOM 1606 C CA . TYR A 1 206 ? -5.252 -3.622 3.119 1.00 95.50 206 TYR A CA 1
ATOM 1607 C C . TYR A 1 206 ? -6.568 -4.236 3.581 1.00 95.50 206 TYR A C 1
ATOM 1609 O O . TYR A 1 206 ? -7.647 -3.859 3.118 1.00 95.50 206 TYR A O 1
ATOM 1617 N N . ILE A 1 207 ? -6.490 -5.152 4.543 1.00 93.19 207 ILE A N 1
ATOM 1618 C CA . ILE A 1 207 ? -7.664 -5.748 5.184 1.00 93.19 207 ILE A CA 1
ATOM 1619 C C . ILE A 1 207 ? -7.836 -5.127 6.569 1.00 93.19 207 ILE A C 1
ATOM 1621 O O . ILE A 1 207 ? -6.939 -5.210 7.405 1.00 93.19 207 ILE A O 1
ATOM 1625 N N . ALA A 1 208 ? -9.002 -4.538 6.832 1.00 93.25 208 ALA A N 1
ATOM 1626 C CA . ALA A 1 208 ? -9.390 -4.079 8.163 1.00 93.25 208 ALA A CA 1
ATOM 1627 C C . ALA A 1 208 ? -10.706 -4.744 8.568 1.00 93.25 208 ALA A C 1
ATOM 1629 O O . ALA A 1 208 ? -11.676 -4.737 7.813 1.00 93.25 208 ALA A O 1
ATOM 1630 N N . PHE A 1 209 ? -10.742 -5.333 9.766 1.00 91.88 209 PHE A N 1
ATOM 1631 C CA . PHE A 1 209 ? -11.949 -5.957 10.329 1.00 91.88 209 PHE A CA 1
ATOM 1632 C C . PHE A 1 209 ? -12.613 -6.983 9.387 1.00 91.88 209 PHE A C 1
ATOM 1634 O O . PHE A 1 209 ? -13.836 -7.042 9.276 1.00 91.88 209 PHE A O 1
ATOM 1641 N N . GLY A 1 210 ? -11.794 -7.771 8.681 1.00 90.62 210 GLY A N 1
ATOM 1642 C CA . GLY A 1 210 ? -12.247 -8.806 7.746 1.00 90.62 210 GLY A CA 1
ATOM 1643 C C . GLY A 1 210 ? -12.706 -8.294 6.377 1.00 90.62 210 GLY A C 1
ATOM 1644 O O . GLY A 1 210 ? -13.230 -9.081 5.595 1.00 90.62 210 GLY A O 1
ATOM 1645 N N . LYS A 1 211 ? -12.528 -7.001 6.069 1.00 92.00 211 LYS A N 1
ATOM 1646 C CA . LYS A 1 211 ? -12.920 -6.406 4.783 1.00 92.00 211 LYS A CA 1
ATOM 1647 C C . LYS A 1 211 ? -11.719 -5.791 4.058 1.00 92.00 211 LYS A C 1
ATOM 1649 O O . LYS A 1 211 ? -10.930 -5.103 4.709 1.00 92.00 211 LYS A O 1
ATOM 1654 N N . PRO A 1 212 ? -11.575 -6.014 2.738 1.00 94.62 212 PRO A N 1
ATOM 1655 C CA . PRO A 1 212 ? -10.538 -5.374 1.943 1.00 94.62 212 PRO A CA 1
ATOM 1656 C C . PRO A 1 212 ? -10.901 -3.917 1.636 1.00 94.62 212 PRO A C 1
ATOM 1658 O O . PRO A 1 212 ? -12.066 -3.573 1.424 1.00 94.62 212 PRO A O 1
ATOM 1661 N N . TYR A 1 213 ? -9.884 -3.067 1.575 1.00 95.75 213 TYR A N 1
ATOM 1662 C CA . TYR A 1 213 ? -10.002 -1.645 1.288 1.00 95.75 213 TYR A CA 1
ATOM 1663 C C . TYR A 1 213 ? -8.880 -1.202 0.346 1.00 95.75 213 TYR A C 1
ATOM 1665 O O . TYR A 1 213 ? -7.726 -1.560 0.567 1.00 95.75 213 TYR A O 1
ATOM 1673 N N . ASP A 1 214 ? -9.201 -0.395 -0.675 1.00 96.81 214 ASP A N 1
ATOM 1674 C CA . ASP A 1 214 ? -8.184 0.247 -1.524 1.00 96.81 214 ASP A CA 1
ATOM 1675 C C . ASP A 1 214 ? -7.269 1.126 -0.655 1.00 96.81 214 ASP A C 1
ATOM 1677 O O . ASP A 1 214 ? -7.735 2.062 0.014 1.00 96.81 214 ASP A O 1
ATOM 1681 N N . ALA A 1 215 ? -5.981 0.787 -0.644 1.00 96.81 215 ALA A N 1
ATOM 1682 C CA . ALA A 1 215 ? -4.956 1.441 0.157 1.00 96.81 215 ALA A CA 1
ATOM 1683 C C . ALA A 1 215 ? -4.503 2.779 -0.453 1.00 96.81 215 ALA A C 1
ATOM 1685 O O . ALA A 1 215 ? -3.902 3.606 0.224 1.00 96.81 215 ALA A O 1
ATOM 1686 N N . ARG A 1 216 ? -4.882 3.066 -1.701 1.00 96.56 216 ARG A N 1
ATOM 1687 C CA . ARG A 1 216 ? -4.640 4.359 -2.360 1.00 96.56 216 ARG A CA 1
ATOM 1688 C C . ARG A 1 216 ? -5.616 5.446 -1.902 1.00 96.56 216 ARG A C 1
ATOM 1690 O O . ARG A 1 216 ? -5.551 6.579 -2.369 1.00 96.56 216 ARG A O 1
ATOM 1697 N N . VAL A 1 217 ? -6.520 5.119 -0.973 1.00 96.00 217 VAL A N 1
ATOM 1698 C CA . VAL A 1 217 ? -7.552 6.025 -0.460 1.00 96.00 217 VAL A CA 1
ATOM 1699 C C . VAL A 1 217 ? -7.399 6.220 1.049 1.00 96.00 217 VAL A C 1
ATOM 1701 O O . VAL A 1 217 ? -7.640 5.310 1.850 1.00 96.00 217 VAL A O 1
ATOM 1704 N N . SER A 1 218 ? -7.054 7.451 1.439 1.00 96.50 218 SER A N 1
ATOM 1705 C CA . SER A 1 218 ? -7.091 7.896 2.837 1.00 96.50 218 SER A CA 1
ATOM 1706 C C . SER A 1 218 ? -8.513 7.786 3.393 1.00 96.50 218 SER A C 1
ATOM 1708 O O . SER A 1 218 ? -9.466 8.217 2.744 1.00 96.50 218 SER A O 1
ATOM 1710 N N . ARG A 1 219 ? -8.678 7.231 4.599 1.00 95.44 219 ARG A N 1
ATOM 1711 C CA . ARG A 1 219 ? -10.004 7.010 5.196 1.00 95.44 219 ARG A CA 1
ATOM 1712 C C . ARG A 1 219 ? -9.998 6.990 6.717 1.00 95.44 219 ARG A C 1
ATOM 1714 O O . ARG A 1 219 ? -8.984 6.709 7.356 1.00 95.44 219 ARG A O 1
ATOM 1721 N N . THR A 1 220 ? -11.178 7.204 7.287 1.00 97.25 220 THR A N 1
ATOM 1722 C CA . THR A 1 220 ? -11.453 6.894 8.689 1.00 97.25 220 THR A CA 1
ATOM 1723 C C . THR A 1 220 ? -12.102 5.520 8.777 1.00 97.25 220 THR A C 1
ATOM 1725 O O . THR A 1 220 ? -13.154 5.277 8.192 1.00 97.25 220 THR A O 1
ATOM 1728 N N . LEU A 1 221 ? -11.450 4.615 9.496 1.00 96.00 221 LEU A N 1
ATOM 1729 C CA . LEU A 1 221 ? -11.959 3.295 9.835 1.00 96.00 221 LEU A CA 1
ATOM 1730 C C . LEU A 1 221 ? -12.650 3.351 11.195 1.00 96.00 221 LEU A C 1
ATOM 1732 O O . LEU A 1 221 ? -12.197 4.057 12.096 1.00 96.00 221 LEU A O 1
ATOM 1736 N N . SER A 1 222 ? -13.702 2.558 11.349 1.00 94.81 222 SER A N 1
ATOM 1737 C CA . SER A 1 222 ? -14.476 2.444 12.579 1.00 94.81 222 SER A CA 1
ATOM 1738 C C . SER A 1 222 ? -14.517 0.995 13.060 1.00 94.81 222 SER A C 1
ATOM 1740 O O . SER A 1 222 ? -14.622 0.069 12.251 1.00 94.81 222 SER A O 1
ATOM 1742 N N . HIS A 1 223 ? -14.458 0.803 14.379 1.00 94.44 223 HIS A N 1
ATOM 1743 C CA . HIS A 1 223 ? -14.674 -0.498 15.000 1.00 94.44 223 HIS A CA 1
ATOM 1744 C C . HIS A 1 223 ? -15.213 -0.396 16.425 1.00 94.44 223 HIS A C 1
ATOM 1746 O O . HIS A 1 223 ? -14.741 0.413 17.220 1.00 94.44 223 HIS A O 1
ATOM 1752 N N . ILE A 1 224 ? -16.150 -1.273 16.786 1.00 92.12 224 ILE A N 1
ATOM 1753 C CA . ILE A 1 224 ? -16.634 -1.426 18.163 1.00 92.12 224 ILE A CA 1
ATOM 1754 C C . ILE A 1 224 ? -16.054 -2.720 18.729 1.00 92.12 224 ILE A C 1
ATOM 1756 O O . ILE A 1 224 ? -16.363 -3.812 18.256 1.00 92.12 224 ILE A O 1
ATOM 1760 N N . TYR A 1 225 ? -15.227 -2.598 19.765 1.00 88.25 225 TYR A N 1
ATOM 1761 C CA . TYR A 1 225 ? -14.605 -3.752 20.408 1.00 88.25 225 TYR A CA 1
ATOM 1762 C C . TYR A 1 225 ? -15.597 -4.518 21.293 1.00 88.25 225 TYR A C 1
ATOM 1764 O O . TYR A 1 225 ? -16.312 -3.928 22.102 1.00 88.25 225 TYR A O 1
ATOM 1772 N N . SER A 1 226 ? -15.574 -5.850 21.198 1.00 85.12 226 SER A N 1
ATOM 1773 C CA . SER A 1 226 ? -16.404 -6.766 22.002 1.00 85.12 226 SER A CA 1
ATOM 1774 C C . SER A 1 226 ? -15.883 -7.006 23.423 1.00 85.12 226 SER A C 1
ATOM 1776 O O . SER A 1 226 ? -16.597 -7.544 24.268 1.00 85.12 226 SER A O 1
ATOM 1778 N N . THR A 1 227 ? -14.659 -6.559 23.723 1.00 84.31 227 THR A N 1
ATOM 1779 C CA . THR A 1 227 ? -14.057 -6.607 25.064 1.00 84.31 227 THR A CA 1
ATOM 1780 C C . THR A 1 227 ? -13.259 -5.339 25.367 1.00 84.31 227 THR A C 1
ATOM 1782 O O . THR A 1 227 ? -12.762 -4.670 24.460 1.00 84.31 227 THR A O 1
ATOM 1785 N N . SER A 1 228 ? -13.112 -5.019 26.652 1.00 86.44 228 SER A N 1
ATOM 1786 C CA . SER A 1 228 ? -12.217 -3.964 27.131 1.00 86.44 228 SER A CA 1
ATOM 1787 C C . SER A 1 228 ? -10.746 -4.416 27.167 1.00 86.44 228 SER A C 1
ATOM 1789 O O . SER A 1 228 ? -10.413 -5.549 26.805 1.00 86.44 228 SER A O 1
ATOM 1791 N N . GLY A 1 229 ? -9.854 -3.512 27.575 1.00 87.88 229 GLY A N 1
ATOM 1792 C CA . GLY A 1 229 ? -8.409 -3.716 27.667 1.00 87.88 229 GLY A CA 1
ATOM 1793 C C . GLY A 1 229 ? -7.623 -3.009 26.561 1.00 87.88 229 GLY A C 1
ATOM 1794 O O . GLY A 1 229 ? -8.186 -2.296 25.729 1.00 87.88 229 GLY A O 1
ATOM 1795 N N . ASN A 1 230 ? -6.305 -3.206 26.560 1.00 94.88 230 ASN A N 1
ATOM 1796 C CA . ASN A 1 230 ? -5.437 -2.725 25.488 1.00 94.88 230 ASN A CA 1
ATOM 1797 C C . ASN A 1 230 ? -5.665 -3.558 24.225 1.00 94.88 230 ASN A C 1
ATOM 1799 O O . ASN A 1 230 ? -5.701 -4.788 24.280 1.00 94.88 230 ASN A O 1
ATOM 1803 N N . LYS A 1 231 ? -5.844 -2.875 23.099 1.00 94.31 231 LYS A N 1
ATOM 1804 C CA . LYS A 1 231 ? -6.068 -3.452 21.778 1.00 94.31 231 LYS A CA 1
ATOM 1805 C C . LYS A 1 231 ? -5.053 -2.871 20.806 1.00 94.31 231 LYS A C 1
ATOM 1807 O O . LYS A 1 231 ? -4.649 -1.715 20.936 1.00 94.31 231 LYS A O 1
ATOM 1812 N N . THR A 1 232 ? -4.704 -3.661 19.804 1.00 95.25 232 THR A N 1
ATOM 1813 C CA . THR A 1 232 ? -3.848 -3.235 18.700 1.00 95.25 232 THR A CA 1
ATOM 1814 C C . THR A 1 232 ? -4.583 -3.513 17.404 1.00 95.25 232 THR A C 1
ATOM 1816 O O . THR A 1 232 ? -5.017 -4.641 17.168 1.00 95.25 232 THR A O 1
ATOM 1819 N N . LEU A 1 233 ? -4.725 -2.487 16.570 1.00 94.94 233 LEU A N 1
ATOM 1820 C CA . LEU A 1 233 ? -5.127 -2.661 15.184 1.00 94.94 233 LEU A CA 1
ATOM 1821 C C . LEU A 1 233 ? -3.861 -2.821 14.344 1.00 94.94 233 LEU A C 1
ATOM 1823 O O . LEU A 1 233 ? -3.010 -1.931 14.328 1.00 94.94 233 LEU A O 1
ATOM 1827 N N . ASN A 1 234 ? -3.769 -3.953 13.655 1.00 94.69 234 ASN A N 1
ATOM 1828 C CA . ASN A 1 234 ? -2.734 -4.246 12.674 1.00 94.69 234 ASN A CA 1
ATOM 1829 C C . ASN A 1 234 ? -3.357 -4.152 11.278 1.00 94.69 234 ASN A C 1
ATOM 1831 O O . ASN A 1 234 ? -4.387 -4.783 11.045 1.00 94.69 234 ASN A O 1
ATOM 1835 N N . LEU A 1 235 ? -2.738 -3.402 10.369 1.00 94.06 235 LEU A N 1
ATOM 1836 C CA . LEU A 1 235 ? -3.118 -3.342 8.958 1.00 94.06 235 LEU A CA 1
ATOM 1837 C C . LEU A 1 235 ? -1.887 -3.642 8.106 1.00 94.06 235 LEU A C 1
ATOM 1839 O O . LEU A 1 235 ? -0.898 -2.921 8.196 1.00 94.06 235 LEU A O 1
ATOM 1843 N N . ASN A 1 236 ? -1.963 -4.674 7.272 1.00 93.94 236 ASN A N 1
ATOM 1844 C CA . ASN A 1 236 ? -0.969 -4.916 6.231 1.00 93.94 236 ASN A CA 1
ATOM 1845 C C . ASN A 1 236 ? -1.453 -4.237 4.954 1.00 93.94 236 ASN A C 1
ATOM 1847 O O . ASN A 1 236 ? -2.483 -4.639 4.416 1.00 93.94 236 ASN A O 1
ATOM 1851 N N . ALA A 1 237 ? -0.743 -3.205 4.513 1.00 93.69 237 ALA A N 1
ATOM 1852 C CA . ALA A 1 237 ? -0.962 -2.553 3.231 1.00 93.69 237 ALA A CA 1
ATOM 1853 C C . ALA A 1 237 ? 0.249 -2.854 2.350 1.00 93.69 237 ALA A C 1
ATOM 1855 O O . ALA A 1 237 ? 1.346 -2.366 2.618 1.00 93.69 237 ALA A O 1
ATOM 1856 N N . ASP A 1 238 ? 0.042 -3.695 1.339 1.00 90.81 238 ASP A N 1
ATOM 1857 C CA . ASP A 1 238 ? 1.125 -4.301 0.561 1.00 90.81 238 ASP A CA 1
ATOM 1858 C C . ASP A 1 238 ? 2.170 -5.001 1.461 1.00 90.81 238 ASP A C 1
ATOM 1860 O O . ASP A 1 238 ? 1.848 -6.023 2.076 1.00 90.81 238 ASP A O 1
ATOM 1864 N N . LYS A 1 239 ? 3.392 -4.461 1.588 1.00 89.31 239 LYS A N 1
ATOM 1865 C CA . LYS A 1 239 ? 4.487 -5.027 2.403 1.00 89.31 239 LYS A CA 1
ATOM 1866 C C . LYS A 1 239 ? 4.692 -4.289 3.724 1.00 89.31 239 LYS A C 1
ATOM 1868 O O . LYS A 1 239 ? 5.468 -4.734 4.565 1.00 89.31 239 LYS A O 1
ATOM 1873 N N . GLN A 1 240 ? 3.954 -3.203 3.945 1.00 94.00 240 GLN A N 1
ATOM 1874 C CA . GLN A 1 240 ? 4.000 -2.430 5.175 1.00 94.00 240 GLN A CA 1
ATOM 1875 C C . GLN A 1 240 ? 2.994 -2.961 6.196 1.00 94.00 240 GLN A C 1
ATOM 1877 O O . GLN A 1 240 ? 1.777 -2.876 6.003 1.00 94.00 240 GLN A O 1
ATOM 1882 N N . LEU A 1 241 ? 3.500 -3.397 7.348 1.00 95.06 241 LEU A N 1
ATOM 1883 C CA . LEU A 1 241 ? 2.682 -3.596 8.540 1.00 95.06 241 LEU A CA 1
ATOM 1884 C C . LEU A 1 241 ? 2.565 -2.272 9.306 1.00 95.06 241 LEU A C 1
ATOM 1886 O O . LEU A 1 241 ? 3.552 -1.730 9.804 1.00 95.06 241 LEU A O 1
ATOM 1890 N N . LEU A 1 242 ? 1.344 -1.764 9.421 1.00 96.81 242 LEU A N 1
ATOM 1891 C CA . LEU A 1 242 ? 0.985 -0.624 10.256 1.00 96.81 242 LEU A CA 1
ATOM 1892 C C . LEU A 1 242 ? 0.347 -1.119 11.552 1.00 96.81 242 LEU A C 1
ATOM 1894 O O . LEU A 1 242 ? -0.521 -1.993 11.532 1.00 96.81 242 LEU A O 1
ATOM 1898 N N . LYS A 1 243 ? 0.745 -0.531 12.683 1.00 96.06 243 LYS A N 1
ATOM 1899 C CA . LYS A 1 243 ? 0.211 -0.871 14.005 1.00 96.06 243 LYS A CA 1
ATOM 1900 C C . LYS A 1 243 ? -0.222 0.383 14.738 1.00 96.06 243 LYS A C 1
ATOM 1902 O O . LYS A 1 243 ? 0.512 1.366 14.780 1.00 96.06 243 LYS A O 1
ATOM 1907 N N . VAL A 1 244 ? -1.384 0.326 15.374 1.00 96.94 244 VAL A N 1
ATOM 1908 C CA . VAL A 1 244 ? -1.836 1.379 16.283 1.00 96.94 244 VAL A CA 1
ATOM 1909 C C . VAL A 1 244 ? -2.472 0.772 17.523 1.00 96.94 244 VAL A C 1
ATOM 1911 O O . VAL A 1 244 ? -3.294 -0.141 17.442 1.00 96.94 244 VAL A O 1
ATOM 1914 N N . ASN A 1 245 ? -2.085 1.295 18.682 1.00 96.06 245 ASN A N 1
ATOM 1915 C CA . ASN A 1 245 ? -2.593 0.854 19.974 1.00 96.06 245 ASN A CA 1
ATOM 1916 C C . ASN A 1 245 ? -3.743 1.753 20.441 1.00 96.06 245 ASN A C 1
ATOM 1918 O O . ASN A 1 245 ? -3.718 2.971 20.258 1.00 96.06 245 ASN A O 1
ATOM 1922 N N . ILE A 1 246 ? -4.737 1.147 21.083 1.00 96.31 246 ILE A N 1
ATOM 1923 C CA . ILE A 1 246 ? -5.860 1.834 21.719 1.00 96.31 246 ILE A CA 1
ATOM 1924 C C . ILE A 1 246 ? -6.236 1.119 23.018 1.00 96.31 246 ILE A C 1
ATOM 1926 O O . ILE A 1 246 ? -6.229 -0.108 23.092 1.00 96.31 246 ILE A O 1
ATOM 1930 N N . THR A 1 247 ? -6.596 1.873 24.051 1.00 95.12 247 THR A N 1
ATOM 1931 C CA . THR A 1 247 ? -7.120 1.312 25.300 1.00 95.12 247 THR A CA 1
ATOM 1932 C C . THR A 1 247 ? -8.639 1.431 25.325 1.00 95.12 247 THR A C 1
ATOM 1934 O O . THR A 1 247 ? -9.191 2.531 25.321 1.00 95.12 247 THR A O 1
ATOM 1937 N N . VAL A 1 248 ? -9.323 0.293 25.408 1.00 91.06 248 VAL A N 1
ATOM 1938 C CA . VAL A 1 248 ? -10.771 0.230 25.616 1.00 91.06 248 VAL A CA 1
ATOM 1939 C C . VAL A 1 248 ? -11.035 0.137 27.116 1.00 91.06 248 VAL A C 1
ATOM 1941 O O . VAL A 1 248 ? -10.778 -0.884 27.752 1.00 91.06 248 VAL A O 1
ATOM 1944 N N . LEU A 1 249 ? -11.523 1.218 27.708 1.00 84.38 249 LEU A N 1
ATOM 1945 C CA . LEU A 1 249 ? -11.772 1.331 29.135 1.00 84.38 249 LEU A CA 1
ATOM 1946 C C . LEU A 1 249 ? -12.972 0.470 29.537 1.00 84.38 249 LEU A C 1
ATOM 1948 O O . LEU A 1 249 ? -14.064 0.566 28.972 1.00 84.38 249 LEU A O 1
ATOM 1952 N N . SER A 1 250 ? -12.774 -0.361 30.559 1.00 71.69 250 SER A N 1
ATOM 1953 C CA . SER A 1 250 ? -13.873 -1.015 31.261 1.00 71.69 250 SER A CA 1
ATOM 1954 C C . SER A 1 250 ? -14.647 0.052 32.033 1.00 71.69 250 SER A C 1
ATOM 1956 O O . SER A 1 250 ? -14.194 0.504 33.082 1.00 71.69 250 SER A O 1
ATOM 1958 N N . VAL A 1 251 ? -15.810 0.466 31.537 1.00 63.16 251 VAL A N 1
ATOM 1959 C CA . VAL A 1 251 ? -16.654 1.454 32.226 1.00 63.16 251 VAL A CA 1
ATOM 1960 C C . VAL A 1 251 ? -17.928 0.778 32.694 1.00 63.16 251 VAL A C 1
ATOM 1962 O O . VAL A 1 251 ? -18.504 -0.009 31.957 1.00 63.16 251 VAL A O 1
ATOM 1965 N N . SER A 1 252 ? -18.410 1.063 33.903 1.00 61.12 252 SER A N 1
ATOM 1966 C CA . SER A 1 252 ? -19.738 0.603 34.308 1.00 61.12 252 SER A CA 1
ATOM 1967 C C . SER A 1 252 ? -20.827 1.457 33.666 1.00 61.12 252 SER A C 1
ATOM 1969 O O . SER A 1 252 ? -21.020 2.612 34.057 1.00 61.12 252 SER A O 1
ATOM 1971 N N . ARG A 1 253 ? -21.596 0.895 32.730 1.00 66.38 253 ARG A N 1
ATOM 1972 C CA . ARG A 1 253 ? -22.716 1.597 32.092 1.00 66.38 253 ARG A CA 1
ATOM 1973 C C . ARG A 1 253 ? -24.039 1.099 32.648 1.00 66.38 253 ARG A C 1
ATOM 1975 O O . ARG A 1 253 ? -24.778 0.366 32.001 1.00 66.38 253 ARG A O 1
ATOM 1982 N N . ILE A 1 254 ? -24.344 1.529 33.869 1.00 69.75 254 ILE A N 1
ATOM 1983 C CA . ILE A 1 254 ? -25.661 1.303 34.464 1.00 69.75 254 ILE A CA 1
ATOM 1984 C C . ILE A 1 254 ? -26.616 2.365 33.918 1.00 69.75 254 ILE A C 1
ATOM 1986 O O . ILE A 1 254 ? -26.406 3.565 34.120 1.00 69.75 254 ILE A O 1
ATOM 1990 N N . LEU A 1 255 ? -27.659 1.935 33.212 1.00 71.88 255 LEU A N 1
ATOM 1991 C CA . LEU A 1 255 ? -28.725 2.805 32.706 1.00 71.88 255 LEU A CA 1
ATOM 1992 C C . LEU A 1 255 ? -30.058 2.414 33.339 1.00 71.88 255 LEU A C 1
ATOM 1994 O O . LEU A 1 255 ? -30.281 1.242 33.631 1.00 71.88 255 LEU A O 1
ATOM 1998 N N . LYS A 1 256 ? -30.945 3.396 33.528 1.00 76.19 256 LYS A N 1
ATOM 1999 C CA . LYS A 1 256 ? -32.351 3.164 33.878 1.00 76.19 256 LYS A CA 1
ATOM 2000 C C . LYS A 1 256 ? -33.089 2.714 32.615 1.00 76.19 256 LYS A C 1
ATOM 2002 O O . LYS A 1 256 ? -33.101 3.444 31.631 1.00 76.19 256 LYS A O 1
ATOM 2007 N N . GLN A 1 257 ? -33.712 1.545 32.652 1.00 65.19 257 GLN A N 1
ATOM 2008 C CA . GLN A 1 257 ? -34.471 0.964 31.553 1.00 65.19 257 GLN A CA 1
ATOM 2009 C C . GLN A 1 257 ? -35.859 0.565 32.065 1.00 65.19 257 GLN A C 1
ATOM 2011 O O . GLN A 1 257 ? -35.975 -0.119 33.077 1.00 65.19 257 GLN A O 1
ATOM 2016 N N . VAL A 1 258 ? -36.899 0.996 31.349 1.00 57.81 258 VAL A N 1
ATOM 2017 C CA . VAL A 1 258 ? -38.321 0.686 31.589 1.00 57.81 258 VAL A CA 1
ATOM 2018 C C . VAL A 1 258 ? -38.907 1.275 32.884 1.00 57.81 258 VAL A C 1
ATOM 2020 O O . VAL A 1 258 ? -38.422 1.039 33.992 1.00 57.81 258 VAL A O 1
ATOM 2023 N N . THR A 1 259 ? -40.004 2.023 32.720 1.00 63.97 259 THR A N 1
ATOM 2024 C CA . THR A 1 259 ? -40.922 2.408 33.800 1.00 63.97 259 THR A CA 1
ATOM 2025 C C . THR A 1 259 ? -42.264 1.750 33.521 1.00 63.97 259 THR A C 1
ATOM 2027 O O . THR A 1 259 ? -42.892 2.092 32.529 1.00 63.97 259 THR A O 1
ATOM 2030 N N . THR A 1 260 ? -42.708 0.805 34.348 1.00 60.78 260 THR A N 1
ATOM 2031 C CA . THR A 1 260 ? -44.106 0.341 34.287 1.00 60.78 260 THR A CA 1
ATOM 2032 C C . THR A 1 260 ? -44.903 1.083 35.346 1.00 60.78 260 THR A C 1
ATOM 2034 O O . THR A 1 260 ? -44.504 1.049 36.516 1.00 60.78 260 THR A O 1
ATOM 2037 N N . GLU A 1 261 ? -46.000 1.720 34.949 1.00 69.19 261 GLU A N 1
ATOM 2038 C CA . GLU A 1 261 ? -46.947 2.369 35.851 1.00 69.19 261 GLU A CA 1
ATOM 2039 C C . GLU A 1 261 ? -48.260 1.584 35.890 1.00 69.19 261 GLU A C 1
ATOM 2041 O O . GLU A 1 261 ? -48.795 1.189 34.859 1.00 69.19 261 GLU A O 1
ATOM 2046 N N . THR A 1 262 ? -48.785 1.349 37.089 1.00 62.28 262 THR A N 1
ATOM 2047 C CA . THR A 1 262 ? -50.160 0.873 37.277 1.00 62.28 262 THR A CA 1
ATOM 2048 C C . THR A 1 262 ? -50.879 1.865 38.171 1.00 62.28 262 THR A C 1
ATOM 2050 O O . THR A 1 262 ? -50.445 2.074 39.307 1.00 62.28 262 THR A O 1
ATOM 2053 N N . ILE A 1 263 ? -51.952 2.467 37.662 1.00 65.81 263 ILE A N 1
ATOM 2054 C CA . ILE A 1 263 ? -52.755 3.478 38.355 1.00 65.81 263 ILE A CA 1
ATOM 2055 C C . ILE A 1 263 ? -54.008 2.802 38.912 1.00 65.81 263 ILE A C 1
ATOM 2057 O O . ILE A 1 263 ? -54.670 2.042 38.214 1.00 65.81 263 ILE A O 1
ATOM 2061 N N . SER A 1 264 ? -54.346 3.088 40.165 1.00 66.50 264 SER A N 1
ATOM 2062 C CA . SER A 1 264 ? -55.608 2.675 40.785 1.00 66.50 264 SER A CA 1
ATOM 2063 C C . SER A 1 264 ? -56.230 3.844 41.542 1.00 66.50 264 SER A C 1
ATOM 2065 O O . SER A 1 264 ? -55.520 4.658 42.142 1.00 66.50 264 SER A O 1
ATOM 2067 N N . VAL A 1 265 ? -57.556 3.944 41.491 1.00 60.66 265 VAL A N 1
ATOM 2068 C CA . VAL A 1 265 ? -58.341 4.980 42.172 1.00 60.66 265 VAL A CA 1
ATOM 2069 C C . VAL A 1 265 ? -59.232 4.285 43.189 1.00 60.66 265 VAL A C 1
ATOM 2071 O O . VAL A 1 265 ? -59.913 3.328 42.839 1.00 60.66 265 VAL A O 1
ATOM 2074 N N . ASN A 1 266 ? -59.192 4.720 44.447 1.00 63.03 266 ASN A N 1
ATOM 2075 C CA . ASN A 1 266 ? -60.089 4.183 45.471 1.00 63.03 266 ASN A CA 1
ATOM 2076 C C . ASN A 1 266 ? -61.438 4.931 45.490 1.00 63.03 266 ASN A C 1
ATOM 2078 O O . ASN A 1 266 ? -61.571 5.998 44.890 1.00 63.03 266 ASN A O 1
ATOM 2082 N N . ASN A 1 267 ? -62.409 4.411 46.247 1.00 54.56 267 ASN A N 1
ATOM 2083 C CA . ASN A 1 267 ? -63.786 4.930 46.335 1.00 54.56 267 ASN A CA 1
ATOM 2084 C C . ASN A 1 267 ? -63.908 6.375 46.876 1.00 54.56 267 ASN A C 1
ATOM 2086 O O . ASN A 1 267 ? -65.001 6.922 46.903 1.00 54.56 267 ASN A O 1
ATOM 2090 N N . ILE A 1 268 ? -62.802 7.006 47.292 1.00 61.84 268 ILE A N 1
ATOM 2091 C CA . ILE A 1 268 ? -62.743 8.384 47.818 1.00 61.84 268 ILE A CA 1
ATOM 2092 C C . ILE A 1 268 ? -61.927 9.293 46.862 1.00 61.84 268 ILE A C 1
ATOM 2094 O O . ILE A 1 268 ? -61.478 10.379 47.220 1.00 61.84 268 ILE A O 1
ATOM 2098 N N . GLY A 1 269 ? -61.674 8.848 45.623 1.00 62.53 269 GLY A N 1
ATOM 2099 C CA . GLY A 1 269 ? -61.011 9.648 44.583 1.00 62.53 269 GLY A CA 1
ATOM 2100 C C . GLY A 1 269 ? -59.496 9.829 44.763 1.00 62.53 269 GLY A C 1
ATOM 2101 O O . GLY A 1 269 ? -58.882 10.678 44.106 1.00 62.53 269 GLY A O 1
ATOM 2102 N N . ILE A 1 270 ? -58.856 9.044 45.636 1.00 65.38 270 ILE A N 1
ATOM 2103 C CA . ILE A 1 270 ? -57.403 9.065 45.829 1.00 65.38 270 ILE A CA 1
ATOM 2104 C C . ILE A 1 270 ? -56.749 8.180 44.769 1.00 65.38 270 ILE A C 1
ATOM 2106 O O . ILE A 1 270 ? -56.931 6.962 44.750 1.00 65.38 270 ILE A O 1
ATOM 2110 N N . LYS A 1 271 ? -55.910 8.795 43.928 1.00 69.94 271 LYS A N 1
ATOM 2111 C CA . LYS A 1 271 ? -55.067 8.082 42.962 1.00 69.94 271 LYS A CA 1
ATOM 2112 C C . LYS A 1 271 ? -53.812 7.530 43.639 1.00 69.94 271 LYS A C 1
ATOM 2114 O O . LYS A 1 271 ? -53.071 8.275 44.295 1.00 69.94 271 LYS A O 1
ATOM 2119 N N . THR A 1 272 ? -53.553 6.243 43.436 1.00 74.00 272 THR A N 1
ATOM 2120 C CA . THR A 1 272 ? -52.288 5.594 43.784 1.00 74.00 272 THR A CA 1
ATOM 2121 C C . THR A 1 272 ? -51.657 4.969 42.546 1.00 74.00 272 THR A C 1
ATOM 2123 O O . THR A 1 272 ? -52.355 4.347 41.746 1.00 74.00 272 THR A O 1
ATOM 2126 N N . SER A 1 273 ? -50.342 5.125 42.399 1.00 78.81 273 SER A N 1
ATOM 2127 C CA . SER A 1 273 ? -49.577 4.528 41.302 1.00 78.81 273 SER A CA 1
ATOM 2128 C C . SER A 1 273 ? -48.481 3.618 41.845 1.00 78.81 273 SER A C 1
ATOM 2130 O O . SER A 1 273 ? -47.829 3.931 42.847 1.00 78.81 273 SER A O 1
ATOM 2132 N N . LYS A 1 274 ? -48.246 2.495 41.165 1.00 82.31 274 LYS A N 1
ATOM 2133 C CA . LYS A 1 274 ? -47.068 1.643 41.367 1.00 82.31 274 LYS A CA 1
ATOM 2134 C C . LYS A 1 274 ? -46.122 1.828 40.185 1.00 82.31 274 LYS A C 1
ATOM 2136 O O . LYS A 1 274 ? -46.486 1.500 39.064 1.00 82.31 274 LYS A O 1
ATOM 2141 N N . LEU A 1 275 ? -44.916 2.325 40.447 1.00 82.69 275 LEU A N 1
ATOM 2142 C CA . LEU A 1 275 ? -43.861 2.549 39.458 1.00 82.69 275 LEU A CA 1
ATOM 2143 C C . LEU A 1 275 ? -42.762 1.504 39.645 1.00 82.69 275 LEU A C 1
ATOM 2145 O O . LEU A 1 275 ? -42.337 1.258 40.773 1.00 82.69 275 LEU A O 1
ATOM 2149 N N . ARG A 1 276 ? -42.247 0.914 38.567 1.00 85.38 276 ARG A N 1
ATOM 2150 C CA . ARG A 1 276 ? -41.032 0.080 38.612 1.00 85.38 276 ARG A CA 1
ATOM 2151 C C . ARG A 1 276 ? -39.962 0.686 37.730 1.00 85.38 276 ARG A C 1
ATOM 2153 O O . ARG A 1 276 ? -40.193 0.803 36.540 1.00 85.38 276 ARG A O 1
ATOM 2160 N N . TYR A 1 277 ? -38.796 0.983 38.292 1.00 85.88 277 TYR A N 1
ATOM 2161 C CA . TYR A 1 277 ? -37.603 1.320 37.520 1.00 85.88 277 TYR A CA 1
ATOM 2162 C C . TYR A 1 277 ? -36.648 0.134 37.520 1.00 85.88 277 TYR A C 1
ATOM 2164 O O . TYR A 1 277 ? -36.304 -0.374 38.592 1.00 85.88 277 TYR A O 1
ATOM 2172 N N . THR A 1 278 ? -36.210 -0.288 36.338 1.00 86.94 278 THR A N 1
ATOM 2173 C CA . THR A 1 278 ? -35.169 -1.312 36.189 1.00 86.94 278 THR A CA 1
ATOM 2174 C C . THR A 1 278 ? -33.862 -0.640 35.782 1.00 86.94 278 THR A C 1
ATOM 2176 O O . THR A 1 278 ? -33.854 0.417 35.158 1.00 86.94 278 THR A O 1
ATOM 2179 N N . PHE A 1 279 ? -32.740 -1.220 36.178 1.00 87.50 279 PHE A N 1
ATOM 2180 C CA . PHE A 1 279 ? -31.402 -0.779 35.836 1.00 87.50 279 PHE A CA 1
ATOM 2181 C C . PHE A 1 279 ? -30.624 -1.969 35.300 1.00 87.50 279 PHE A C 1
ATOM 2183 O O . PHE A 1 279 ? -30.632 -3.036 35.916 1.00 87.50 279 PHE A O 1
ATOM 2190 N N . LYS A 1 280 ? -29.934 -1.786 34.180 1.00 82.44 280 LYS A N 1
ATOM 2191 C CA . LYS A 1 280 ? -29.079 -2.812 33.579 1.00 82.44 280 LYS A CA 1
ATOM 2192 C C . LYS A 1 280 ? -27.672 -2.259 33.435 1.00 82.44 280 LYS A C 1
ATOM 2194 O O . LYS A 1 280 ? -27.509 -1.104 33.039 1.00 82.44 280 LYS A O 1
ATOM 2199 N N . ASN A 1 281 ? -26.679 -3.062 33.807 1.00 80.50 281 ASN A N 1
ATOM 2200 C CA . ASN A 1 281 ? -25.297 -2.794 33.443 1.00 80.50 281 ASN A CA 1
ATOM 2201 C C . ASN A 1 281 ? -25.064 -3.390 32.053 1.00 80.50 281 ASN A C 1
ATOM 2203 O O . ASN A 1 281 ? -25.356 -4.558 31.836 1.00 80.50 281 ASN A O 1
ATOM 2207 N N . PHE A 1 282 ? -24.581 -2.596 31.106 1.00 71.81 282 PHE A N 1
ATOM 2208 C CA . PHE A 1 282 ? -24.309 -3.063 29.741 1.00 71.81 282 PHE A CA 1
ATOM 2209 C C . PHE A 1 282 ? -22.851 -3.498 29.543 1.00 71.81 282 PHE A C 1
ATOM 2211 O O . PHE A 1 282 ? -22.390 -3.612 28.413 1.00 71.81 282 PHE A O 1
ATOM 2218 N N . CYS A 1 283 ? -22.122 -3.717 30.639 1.00 65.94 283 CYS A N 1
ATOM 2219 C CA . CYS A 1 283 ? -20.687 -3.973 30.621 1.00 65.94 283 CYS A CA 1
ATOM 2220 C C . CYS A 1 283 ? -20.333 -5.249 31.389 1.00 65.94 283 CYS A C 1
ATOM 2222 O O . CYS A 1 283 ? -21.026 -5.633 32.330 1.00 65.94 283 CYS A O 1
ATOM 2224 N N . ASN A 1 284 ? -19.205 -5.861 31.021 1.00 64.31 284 ASN A N 1
ATOM 2225 C CA . ASN A 1 284 ? -18.765 -7.157 31.558 1.00 64.31 284 ASN A CA 1
ATOM 2226 C C . ASN A 1 284 ? -18.156 -7.059 32.967 1.00 64.31 284 ASN A C 1
ATOM 2228 O O . ASN A 1 284 ? -17.969 -8.071 33.635 1.00 64.31 284 ASN A O 1
ATOM 2232 N N . ILE A 1 285 ? -17.851 -5.846 33.437 1.00 69.81 285 ILE A N 1
ATOM 2233 C CA . ILE A 1 285 ? -17.377 -5.604 34.802 1.00 69.81 285 ILE A CA 1
ATOM 2234 C C . ILE A 1 285 ? -18.524 -5.178 35.713 1.00 69.81 285 ILE A C 1
ATOM 2236 O O . ILE A 1 285 ? -19.421 -4.439 35.300 1.00 69.81 285 ILE A O 1
ATOM 2240 N N . LYS A 1 286 ? -18.471 -5.591 36.984 1.00 82.12 286 LYS A N 1
ATOM 2241 C CA . LYS A 1 286 ? -19.410 -5.113 38.004 1.00 82.12 286 LYS A CA 1
ATOM 2242 C C . LYS A 1 286 ? -19.288 -3.602 38.154 1.00 82.12 286 LYS A C 1
ATOM 2244 O O . LYS A 1 286 ? -18.194 -3.058 38.258 1.00 82.12 286 LYS A O 1
ATOM 2249 N N . GLY A 1 287 ? -20.435 -2.938 38.179 1.00 79.19 287 GLY A N 1
ATOM 2250 C CA . GLY A 1 287 ? -20.509 -1.488 38.143 1.00 79.19 287 GLY A CA 1
ATOM 2251 C C . GLY A 1 287 ? -21.264 -0.871 39.301 1.00 79.19 287 GLY A C 1
ATOM 2252 O O . GLY A 1 287 ? -22.114 -1.522 39.910 1.00 79.19 287 GLY A O 1
ATOM 2253 N N . SER A 1 288 ? -21.010 0.413 39.554 1.00 85.19 288 SER A N 1
ATOM 2254 C CA . SER A 1 288 ? -21.803 1.205 40.492 1.00 85.19 288 SER A CA 1
ATOM 2255 C C . SER A 1 288 ? -22.166 2.561 39.891 1.00 85.19 288 SER A C 1
ATOM 2257 O O . SER A 1 288 ? -21.343 3.188 39.233 1.00 85.19 288 SER A O 1
ATOM 2259 N N . LYS A 1 289 ? -23.403 3.025 40.100 1.00 86.88 289 LYS A N 1
ATOM 2260 C CA . LYS A 1 289 ? -23.859 4.341 39.628 1.00 86.88 289 LYS A CA 1
ATOM 2261 C C . LYS A 1 289 ? -24.965 4.902 40.510 1.00 86.88 289 LYS A C 1
ATOM 2263 O O . LYS A 1 289 ? -25.874 4.175 40.920 1.00 86.88 289 LYS A O 1
ATOM 2268 N N . ALA A 1 290 ? -24.893 6.203 40.767 1.00 89.06 290 ALA A N 1
ATOM 2269 C CA . ALA A 1 290 ? -25.914 6.938 41.495 1.00 89.06 290 ALA A CA 1
ATOM 2270 C C . ALA A 1 290 ? -26.991 7.493 40.550 1.00 89.06 290 ALA A C 1
ATOM 2272 O O . ALA A 1 290 ? -26.696 7.943 39.443 1.00 89.06 290 ALA A O 1
ATOM 2273 N N . PHE A 1 291 ? -28.237 7.502 41.013 1.00 87.56 291 PHE A N 1
ATOM 2274 C CA . PHE A 1 291 ? -29.374 8.143 40.363 1.00 87.56 291 PHE A CA 1
ATOM 2275 C C . PHE A 1 291 ? -30.138 8.984 41.379 1.00 87.56 291 PHE A C 1
ATOM 2277 O O . PHE A 1 291 ? -30.242 8.630 42.554 1.00 87.56 291 PHE A O 1
ATOM 2284 N N . THR A 1 292 ? -30.735 10.070 40.905 1.00 88.25 292 THR A N 1
ATOM 2285 C CA . THR A 1 292 ? -31.579 10.940 41.722 1.00 88.25 292 THR A CA 1
ATOM 2286 C C . THR A 1 292 ? -32.982 10.951 41.139 1.00 88.25 292 THR A C 1
ATOM 2288 O O . THR A 1 292 ? -33.165 11.227 39.956 1.00 88.25 292 THR A O 1
ATOM 2291 N N . VAL A 1 293 ? -33.978 10.660 41.972 1.00 86.06 293 VAL A N 1
ATOM 2292 C CA . VAL A 1 293 ? -35.396 10.749 41.619 1.00 86.06 293 VAL A CA 1
ATOM 2293 C C . VAL A 1 293 ? -36.025 11.860 42.448 1.00 86.06 293 VAL A C 1
ATOM 2295 O O . VAL A 1 293 ? -35.999 11.820 43.679 1.00 86.06 293 VAL A O 1
ATOM 2298 N N . LYS A 1 294 ? -36.594 12.860 41.774 1.00 86.75 294 LYS A N 1
ATOM 2299 C CA . LYS A 1 294 ? -37.361 13.931 42.414 1.00 86.75 294 LYS A CA 1
ATOM 2300 C C . LYS A 1 294 ? -38.827 13.516 42.488 1.00 86.75 294 LYS A C 1
ATOM 2302 O O . LYS A 1 294 ? -39.451 13.259 41.464 1.00 86.75 294 LYS A O 1
ATOM 2307 N N . ILE A 1 295 ? -39.370 13.453 43.697 1.00 83.62 295 ILE A N 1
ATOM 2308 C CA . ILE A 1 295 ? -40.788 13.207 43.952 1.00 83.62 295 ILE A CA 1
ATOM 2309 C C . ILE A 1 295 ? -41.481 14.566 44.030 1.00 83.62 295 ILE A C 1
ATOM 2311 O O . ILE A 1 295 ? -41.118 15.422 44.838 1.00 83.62 295 ILE A O 1
ATOM 2315 N N . ASN A 1 296 ? -42.460 14.784 43.155 1.00 82.12 296 ASN A N 1
ATOM 2316 C CA . ASN A 1 296 ? -43.230 16.023 43.122 1.00 82.12 296 ASN A CA 1
ATOM 2317 C C . ASN A 1 296 ? -44.029 16.189 44.432 1.00 82.12 296 ASN A C 1
ATOM 2319 O O . ASN A 1 296 ? -44.605 15.224 44.926 1.00 82.12 296 ASN A O 1
ATOM 2323 N N . LYS A 1 297 ? -44.107 17.418 44.967 1.00 82.75 297 LYS A N 1
ATOM 2324 C CA . LYS A 1 297 ? -44.815 17.762 46.219 1.00 82.75 297 LYS A CA 1
ATOM 2325 C C . LYS A 1 297 ? -46.299 17.345 46.236 1.00 82.75 297 LYS A C 1
ATOM 2327 O O . LYS A 1 297 ? -46.885 17.211 47.306 1.00 82.75 297 LYS A O 1
ATOM 2332 N N . LYS A 1 298 ? -46.910 17.130 45.064 1.00 82.06 298 LYS A N 1
ATOM 2333 C CA . LYS A 1 298 ? -48.282 16.612 44.911 1.00 82.06 298 LYS A CA 1
ATOM 2334 C C . LYS A 1 298 ? -48.428 15.135 45.312 1.00 82.06 298 LYS A C 1
ATOM 2336 O O . LYS A 1 298 ? -49.555 14.662 45.450 1.00 82.06 298 LYS A O 1
ATOM 2341 N N . PHE A 1 299 ? -47.323 14.411 45.487 1.00 81.00 299 PHE A N 1
ATOM 2342 C CA . PHE A 1 299 ? -47.307 12.983 45.779 1.00 81.00 299 PHE A CA 1
ATOM 2343 C C . PHE A 1 299 ? -46.472 12.674 47.019 1.00 81.00 299 PHE A C 1
ATOM 2345 O O . PHE A 1 299 ? -45.441 13.291 47.281 1.00 81.00 299 PHE A O 1
ATOM 2352 N N . ILE A 1 300 ? -46.906 11.661 47.758 1.00 84.44 300 ILE A N 1
ATOM 2353 C CA . ILE A 1 300 ? -46.158 11.041 48.848 1.00 84.44 300 ILE A CA 1
ATOM 2354 C C . ILE A 1 300 ? -45.758 9.626 48.450 1.00 84.44 300 ILE A C 1
ATOM 2356 O O . ILE A 1 300 ? -46.510 8.916 47.782 1.00 84.44 300 ILE A O 1
ATOM 2360 N N . LEU A 1 301 ? -44.566 9.219 48.876 1.00 85.50 301 LEU A N 1
ATOM 2361 C CA . LEU A 1 301 ? -44.094 7.851 48.726 1.00 85.50 301 LEU A CA 1
ATOM 2362 C C . LEU A 1 301 ? -44.783 6.966 49.777 1.00 85.50 301 LEU A C 1
ATOM 2364 O O . LEU A 1 301 ? -44.685 7.247 50.969 1.00 85.50 301 LEU A O 1
ATOM 2368 N N . THR A 1 302 ? -45.481 5.920 49.339 1.00 85.38 302 THR A N 1
ATOM 2369 C CA . THR A 1 302 ? -46.257 5.008 50.201 1.00 85.38 302 THR A CA 1
ATOM 2370 C C . THR A 1 302 ? -45.629 3.630 50.355 1.00 85.38 302 THR A C 1
ATOM 2372 O O . THR A 1 302 ? -45.997 2.886 51.256 1.00 85.38 302 THR A O 1
ATOM 2375 N N . GLY A 1 303 ? -44.668 3.280 49.503 1.00 85.56 303 GLY A N 1
ATOM 2376 C CA . GLY A 1 303 ? -43.942 2.023 49.612 1.00 85.56 303 GLY A CA 1
ATOM 2377 C C . GLY A 1 303 ? -42.710 2.007 48.724 1.00 85.56 303 GLY A C 1
ATOM 2378 O O . GLY A 1 303 ? -42.678 2.656 47.677 1.00 85.56 303 GLY A O 1
ATOM 2379 N N . LEU A 1 304 ? -41.690 1.265 49.142 1.00 90.88 304 LEU A N 1
ATOM 2380 C CA . LEU A 1 304 ? -40.444 1.126 48.404 1.00 90.88 304 LEU A CA 1
ATOM 2381 C C . LEU A 1 304 ? -39.906 -0.294 48.586 1.00 90.88 304 LEU A C 1
ATOM 2383 O O . LEU A 1 304 ? -39.774 -0.768 49.710 1.00 90.88 304 LEU A O 1
ATOM 2387 N N . LYS A 1 305 ? -39.616 -0.980 47.476 1.00 91.62 305 LYS A N 1
ATOM 2388 C CA . LYS A 1 305 ? -38.956 -2.296 47.469 1.00 91.62 305 LYS A CA 1
ATOM 2389 C C . LYS A 1 305 ? -37.836 -2.312 46.436 1.00 91.62 305 LYS A C 1
ATOM 2391 O O . LYS A 1 305 ? -38.045 -1.849 45.316 1.00 91.62 305 LYS A O 1
ATOM 2396 N N . THR A 1 306 ? -36.679 -2.865 46.782 1.00 92.88 306 THR A N 1
ATOM 2397 C CA . THR A 1 306 ? -35.492 -2.921 45.915 1.00 92.88 306 THR A CA 1
ATOM 2398 C C . THR A 1 306 ? -34.955 -4.339 45.743 1.00 92.88 306 THR A C 1
ATOM 2400 O O . THR A 1 306 ? -35.179 -5.212 46.575 1.00 92.88 306 THR A O 1
ATOM 2403 N N . THR A 1 307 ? -34.206 -4.569 44.663 1.00 91.75 307 THR A N 1
ATOM 2404 C CA . THR A 1 307 ? -33.282 -5.713 44.554 1.00 91.75 307 THR A CA 1
ATOM 2405 C C . THR A 1 307 ? -32.004 -5.467 45.366 1.00 91.75 307 THR A C 1
ATOM 2407 O O . THR A 1 307 ? -31.635 -4.311 45.572 1.00 91.75 307 THR A O 1
ATOM 2410 N N . LYS A 1 308 ? -31.256 -6.530 45.706 1.00 91.19 308 LYS A N 1
ATOM 2411 C CA . LYS A 1 308 ? -30.015 -6.488 46.518 1.00 91.19 308 LYS A CA 1
ATOM 2412 C C . LYS A 1 308 ? -28.983 -5.438 46.070 1.00 91.19 308 LYS A C 1
ATOM 2414 O O . LYS A 1 308 ? -28.291 -4.860 46.897 1.00 91.19 308 LYS A O 1
ATOM 2419 N N . ASN A 1 309 ? -28.889 -5.172 44.769 1.00 91.00 309 ASN A N 1
ATOM 2420 C CA . ASN A 1 309 ? -27.921 -4.233 44.196 1.00 91.00 309 ASN A CA 1
ATOM 2421 C C . ASN A 1 309 ? -28.322 -2.749 44.294 1.00 91.00 309 ASN A C 1
ATOM 2423 O O . ASN A 1 309 ? -27.579 -1.911 43.792 1.00 91.00 309 ASN A O 1
ATOM 2427 N N . VAL A 1 310 ? -29.468 -2.397 44.894 1.00 93.12 310 VAL A N 1
ATOM 2428 C CA . VAL A 1 310 ? -29.921 -0.999 45.023 1.00 93.12 310 VAL A CA 1
ATOM 2429 C C . VAL A 1 310 ? -29.946 -0.581 46.486 1.00 93.12 310 VAL A C 1
ATOM 2431 O O . VAL A 1 310 ? -30.793 -1.027 47.259 1.00 93.12 310 VAL A O 1
ATOM 2434 N N . LEU A 1 311 ? -29.062 0.349 46.837 1.00 93.81 311 LEU A N 1
ATOM 2435 C CA . LEU A 1 311 ? -29.146 1.115 48.077 1.00 93.81 311 LEU A CA 1
ATOM 2436 C C . LEU A 1 311 ? -29.922 2.405 47.818 1.00 93.81 311 LEU A C 1
ATOM 2438 O O . LEU A 1 311 ? -29.845 2.968 46.725 1.00 93.81 311 LEU A O 1
ATOM 2442 N N . TYR A 1 312 ? -30.651 2.904 48.811 1.00 93.88 312 TYR A N 1
ATOM 2443 C CA . TYR A 1 312 ? -31.412 4.140 48.662 1.00 93.88 312 TYR A CA 1
ATOM 2444 C C . TYR A 1 312 ? -31.408 4.985 49.934 1.00 93.88 312 TYR A C 1
ATOM 2446 O O . TYR A 1 312 ? -31.247 4.478 51.040 1.00 93.88 312 TYR A O 1
ATOM 2454 N N . LYS A 1 313 ? -31.618 6.293 49.764 1.00 94.25 313 LYS A N 1
ATOM 2455 C CA . LYS A 1 313 ? -31.869 7.241 50.855 1.00 94.25 313 LYS A CA 1
ATOM 2456 C C . LYS A 1 313 ? -32.916 8.258 50.413 1.00 94.25 313 LYS A C 1
ATOM 2458 O O . LYS A 1 313 ? -32.745 8.914 49.384 1.00 94.25 313 LYS A O 1
ATOM 2463 N N . TYR A 1 314 ? -34.002 8.376 51.177 1.00 92.19 314 TYR A N 1
ATOM 2464 C CA . TYR A 1 314 ? -35.093 9.307 50.888 1.00 92.19 314 TYR A CA 1
ATOM 2465 C C . TYR A 1 314 ? -35.059 10.519 51.819 1.00 92.19 314 TYR A C 1
ATOM 2467 O O . TYR A 1 314 ? -35.169 10.400 53.035 1.00 92.19 314 TYR A O 1
ATOM 2475 N N . TYR A 1 315 ? -34.944 11.701 51.226 1.00 91.50 315 TYR A N 1
ATOM 2476 C CA . TYR A 1 315 ? -34.941 12.986 51.906 1.00 91.50 315 TYR A CA 1
ATOM 2477 C C . TYR A 1 315 ? -36.338 13.607 51.811 1.00 91.50 315 TYR A C 1
ATOM 2479 O O . TYR A 1 315 ? -36.610 14.431 50.935 1.00 91.50 315 TYR A O 1
ATOM 2487 N N . LYS A 1 316 ? -37.235 13.192 52.716 1.00 87.12 316 LYS A N 1
ATOM 2488 C CA . LYS A 1 316 ? -38.668 13.547 52.700 1.00 87.12 316 LYS A CA 1
ATOM 2489 C C . LYS A 1 316 ? -38.925 15.057 52.623 1.00 87.12 316 LYS A C 1
ATOM 2491 O O . LYS A 1 316 ? -39.753 15.474 51.822 1.00 87.12 316 LYS A O 1
ATOM 2496 N N . LYS A 1 317 ? -38.177 15.873 53.382 1.00 87.12 317 LYS A N 1
ATOM 2497 C CA . LYS A 1 317 ? -38.335 17.345 53.426 1.00 87.12 317 LYS A CA 1
ATOM 2498 C C . LYS A 1 317 ? -38.190 18.016 52.053 1.00 87.12 317 LYS A C 1
ATOM 2500 O O . LYS A 1 317 ? -38.903 18.965 51.759 1.00 87.12 317 LYS A O 1
ATOM 2505 N N . ILE A 1 318 ? -37.289 17.506 51.214 1.00 87.94 318 ILE A N 1
ATOM 2506 C CA . ILE A 1 318 ? -36.974 18.075 49.892 1.00 87.94 318 ILE A CA 1
ATOM 2507 C C . ILE A 1 318 ? -37.490 17.213 48.730 1.00 87.94 318 ILE A C 1
ATOM 2509 O O . ILE A 1 318 ? -37.276 17.551 47.569 1.00 87.94 318 ILE A O 1
ATOM 2513 N N . GLY A 1 319 ? -38.170 16.099 49.022 1.00 88.19 319 GLY A N 1
ATOM 2514 C CA . GLY A 1 319 ? -38.737 15.207 48.012 1.00 88.19 319 GLY A CA 1
ATOM 2515 C C . GLY A 1 319 ? -37.694 14.508 47.134 1.00 88.19 319 GLY A C 1
ATOM 2516 O O . GLY A 1 319 ? -37.987 14.202 45.984 1.00 88.19 319 GLY A O 1
ATOM 2517 N N . ILE A 1 320 ? -36.481 14.255 47.634 1.00 91.00 320 ILE A N 1
ATOM 2518 C CA . ILE A 1 320 ? -35.404 13.634 46.844 1.00 91.00 320 ILE A CA 1
ATOM 2519 C C . ILE A 1 320 ? -35.165 12.193 47.290 1.00 91.00 320 ILE A C 1
ATOM 2521 O O . ILE A 1 320 ? -34.865 11.942 48.453 1.00 91.00 320 ILE A O 1
ATOM 2525 N N . LEU A 1 321 ? -35.227 11.247 46.355 1.00 91.00 321 LEU A N 1
ATOM 2526 C CA . LEU A 1 321 ? -34.803 9.862 46.538 1.00 91.00 321 LEU A CA 1
ATOM 2527 C C . LEU A 1 321 ? -33.472 9.643 45.808 1.00 91.00 321 LEU A C 1
ATOM 2529 O O . LEU A 1 321 ? -33.427 9.649 44.578 1.00 91.00 321 LEU A O 1
ATOM 2533 N N . LYS A 1 322 ? -32.387 9.452 46.564 1.00 93.38 322 LYS A N 1
ATOM 2534 C CA . LYS A 1 322 ? -31.087 9.048 46.013 1.00 93.38 322 LYS A CA 1
ATOM 2535 C C . LYS A 1 322 ? -31.019 7.528 45.951 1.00 93.38 322 LYS A C 1
ATOM 2537 O O . LYS A 1 322 ? -31.309 6.863 46.943 1.00 93.38 322 LYS A O 1
ATOM 2542 N N . LEU A 1 323 ? -30.621 6.999 44.804 1.00 92.69 323 LEU A N 1
ATOM 2543 C CA . LEU A 1 323 ? -30.425 5.578 44.543 1.00 92.69 323 LEU A CA 1
ATOM 2544 C C . LEU A 1 323 ? -28.958 5.345 44.211 1.00 92.69 323 LEU A C 1
ATOM 2546 O O . LEU A 1 323 ? -28.410 6.041 43.367 1.00 92.69 323 LEU A O 1
ATOM 2550 N N . ASN A 1 324 ? -28.342 4.349 44.828 1.00 91.88 324 ASN A N 1
ATOM 2551 C CA . ASN A 1 324 ? -26.992 3.904 44.519 1.00 91.88 324 ASN A CA 1
ATOM 2552 C C . ASN A 1 324 ? -27.067 2.448 44.077 1.00 91.88 324 ASN A C 1
ATOM 2554 O O . ASN A 1 324 ? -27.248 1.549 44.901 1.00 91.88 324 ASN A O 1
ATOM 2558 N N . ILE A 1 325 ? -26.933 2.226 42.773 1.00 92.06 325 ILE A N 1
ATOM 2559 C CA . ILE A 1 325 ? -26.769 0.884 42.228 1.00 92.06 325 ILE A CA 1
ATOM 2560 C C . ILE A 1 325 ? -25.327 0.475 42.504 1.00 92.06 325 ILE A C 1
ATOM 2562 O O . ILE A 1 325 ? -24.417 1.214 42.130 1.00 92.06 325 ILE A O 1
ATOM 2566 N N . LYS A 1 326 ? -25.114 -0.656 43.179 1.00 89.94 326 LYS A N 1
ATOM 2567 C CA . LYS A 1 326 ? -23.786 -1.160 43.540 1.00 89.94 326 LYS A CA 1
ATOM 2568 C C . LYS A 1 326 ? -23.536 -2.556 42.994 1.00 89.94 326 LYS A C 1
ATOM 2570 O O . LYS A 1 326 ? -24.405 -3.429 43.069 1.00 89.94 326 LYS A O 1
ATOM 2575 N N . ASN A 1 327 ? -22.311 -2.771 42.525 1.00 86.75 327 ASN A N 1
ATOM 2576 C CA . ASN A 1 327 ? -21.780 -4.064 42.091 1.00 86.75 327 ASN A CA 1
ATOM 2577 C C . ASN A 1 327 ? -22.717 -4.821 41.131 1.00 86.75 327 ASN A C 1
ATOM 2579 O O . ASN A 1 327 ? -22.884 -6.037 41.255 1.00 86.75 327 ASN A O 1
ATOM 2583 N N . LEU A 1 328 ? -23.381 -4.104 40.218 1.00 85.88 328 LEU A N 1
ATOM 2584 C CA . LEU A 1 328 ? -24.306 -4.709 39.264 1.00 85.88 328 LEU A CA 1
ATOM 2585 C C . LEU A 1 328 ? -23.514 -5.366 38.135 1.00 85.88 328 LEU A C 1
ATOM 2587 O O . LEU A 1 328 ? -22.738 -4.699 37.458 1.00 85.88 328 LEU A O 1
ATOM 2591 N N . ASP A 1 329 ? -23.706 -6.665 37.957 1.00 82.56 329 ASP A N 1
ATOM 2592 C CA . ASP A 1 329 ? -23.131 -7.476 36.881 1.00 82.56 329 ASP A CA 1
ATOM 2593 C C . ASP A 1 329 ? -23.865 -7.227 35.548 1.00 82.56 329 ASP A C 1
ATOM 2595 O O . ASP A 1 329 ? -25.065 -6.945 35.566 1.00 82.56 329 ASP A O 1
ATOM 2599 N N . GLY A 1 330 ? -23.173 -7.335 34.409 1.00 73.75 330 GLY A N 1
ATOM 2600 C CA . GLY A 1 330 ? -23.757 -7.173 33.070 1.00 73.75 330 GLY A CA 1
ATOM 2601 C C . GLY A 1 330 ? -24.843 -8.196 32.716 1.00 73.75 330 GLY A C 1
ATOM 2602 O O . GLY A 1 330 ? -25.772 -7.897 31.964 1.00 73.75 330 GLY A O 1
ATOM 2603 N N . SER A 1 331 ? -24.780 -9.385 33.320 1.00 75.44 331 SER A N 1
ATOM 2604 C CA . SER A 1 331 ? -25.789 -10.447 33.182 1.00 75.44 331 SER A CA 1
ATOM 2605 C C . SER A 1 331 ? -27.059 -10.208 34.012 1.00 75.44 331 SER A C 1
ATOM 2607 O O . SER A 1 331 ? -28.044 -10.930 33.861 1.00 75.44 331 SER A O 1
ATOM 2609 N N . LYS A 1 332 ? -27.062 -9.207 34.905 1.00 82.62 332 LYS A N 1
ATOM 2610 C CA . LYS A 1 332 ? -28.131 -8.981 35.888 1.00 82.62 332 LYS A CA 1
ATOM 2611 C C . LYS A 1 332 ? -28.812 -7.630 35.697 1.00 82.62 332 LYS A C 1
ATOM 2613 O O . LYS A 1 332 ? -28.253 -6.665 35.180 1.00 82.62 332 LYS A O 1
ATOM 2618 N N . THR A 1 333 ? -30.035 -7.539 36.207 1.00 86.56 333 THR A N 1
ATOM 2619 C CA . THR A 1 333 ? -30.767 -6.276 36.340 1.00 86.56 333 THR A CA 1
ATOM 2620 C C . THR A 1 333 ? -31.027 -5.965 37.806 1.00 86.56 333 THR A C 1
ATOM 2622 O O . THR A 1 333 ? -31.409 -6.849 38.572 1.00 86.56 333 THR A O 1
ATOM 2625 N N . ALA A 1 334 ? -30.882 -4.701 38.192 1.00 90.31 334 ALA A N 1
ATOM 2626 C CA . ALA A 1 334 ? -31.353 -4.193 39.473 1.00 90.31 334 ALA A CA 1
ATOM 2627 C C . ALA A 1 334 ? -32.714 -3.513 39.284 1.00 90.31 334 ALA A C 1
ATOM 2629 O O . ALA A 1 334 ? -32.988 -2.974 38.218 1.00 90.31 334 ALA A O 1
ATOM 2630 N N . SER A 1 335 ? -33.584 -3.500 40.288 1.00 91.00 335 SER A N 1
ATOM 2631 C CA . SER A 1 335 ? -34.848 -2.765 40.186 1.00 91.00 335 SER A CA 1
ATOM 2632 C C . SER A 1 335 ? -35.291 -2.152 41.504 1.00 91.00 335 SER A C 1
ATOM 2634 O O . SER A 1 335 ? -34.901 -2.588 42.590 1.00 91.00 335 SER A O 1
ATOM 2636 N N . ILE A 1 336 ? -36.125 -1.123 41.386 1.00 91.31 336 ILE A N 1
ATOM 2637 C CA . ILE A 1 336 ? -36.849 -0.496 42.485 1.00 91.31 336 ILE A CA 1
ATOM 2638 C C . ILE A 1 336 ? -38.323 -0.364 42.106 1.00 91.31 336 ILE A C 1
ATOM 2640 O O . ILE A 1 336 ? -38.660 0.060 41.001 1.00 91.31 336 ILE A O 1
ATOM 2644 N N . LYS A 1 337 ? -39.205 -0.731 43.032 1.00 89.94 337 LYS A N 1
ATOM 2645 C CA . LYS A 1 337 ? -40.652 -0.536 42.943 1.00 89.94 337 LYS A CA 1
ATOM 2646 C C . LYS A 1 337 ? -41.053 0.547 43.939 1.00 89.94 337 LYS A C 1
ATOM 2648 O O . LYS A 1 337 ? -40.706 0.443 45.114 1.00 89.94 337 LYS A O 1
ATOM 2653 N N . LEU A 1 338 ? -41.775 1.558 43.473 1.00 88.12 338 LEU A N 1
ATOM 2654 C CA . LEU A 1 338 ? -42.276 2.677 44.263 1.00 88.12 338 LEU A CA 1
ATOM 2655 C C . LEU A 1 338 ? -43.804 2.642 44.274 1.00 88.12 338 LEU A C 1
ATOM 2657 O O . LEU A 1 338 ? -44.422 2.524 43.220 1.00 88.12 338 LEU A O 1
ATOM 2661 N N . GLY A 1 339 ? -44.405 2.775 45.449 1.00 86.12 339 GLY A N 1
ATOM 2662 C CA . GLY A 1 339 ? -45.799 3.180 45.597 1.00 86.12 339 GLY A CA 1
ATOM 2663 C C . GLY A 1 339 ? -45.855 4.687 45.811 1.00 86.12 339 GLY A C 1
ATOM 2664 O O . GLY A 1 339 ? -45.115 5.209 46.647 1.00 86.12 339 GLY A O 1
ATOM 2665 N N . VAL A 1 340 ? -46.707 5.387 45.069 1.00 84.06 340 VAL A N 1
ATOM 2666 C CA . VAL A 1 340 ? -46.975 6.814 45.276 1.00 84.06 340 VAL A CA 1
ATOM 2667 C C . VAL A 1 340 ? -48.470 7.062 45.419 1.00 84.06 340 VAL A C 1
ATOM 2669 O O . VAL A 1 340 ? -49.287 6.402 44.780 1.00 84.06 340 VAL A O 1
ATOM 2672 N N . LYS A 1 341 ? -48.831 8.020 46.270 1.00 84.00 341 LYS A N 1
ATOM 2673 C CA . LYS A 1 341 ? -50.211 8.458 46.508 1.00 84.00 341 LYS A CA 1
ATOM 2674 C C . LYS A 1 341 ? -50.286 9.973 46.397 1.00 84.00 341 LYS A C 1
ATOM 2676 O O . LYS A 1 341 ? -49.411 10.670 46.908 1.00 84.00 341 LYS A O 1
ATOM 2681 N N . ARG A 1 342 ? -51.324 10.491 45.742 1.00 80.12 342 ARG A N 1
ATOM 2682 C CA . ARG A 1 342 ? -51.564 11.939 45.665 1.00 80.12 342 ARG A CA 1
ATOM 2683 C C . ARG A 1 342 ? -51.995 12.484 47.034 1.00 80.12 342 ARG A C 1
ATOM 2685 O O . ARG A 1 342 ? -52.749 11.830 47.748 1.00 80.12 342 ARG A O 1
ATOM 2692 N N . THR A 1 343 ? -51.514 13.670 47.405 1.00 73.88 343 THR A N 1
ATOM 2693 C CA . THR A 1 343 ? -51.754 14.274 48.733 1.00 73.88 343 THR A CA 1
ATOM 2694 C C . THR A 1 343 ? -53.117 14.949 48.894 1.00 73.88 343 THR A C 1
ATOM 2696 O O . THR A 1 343 ? -53.523 15.204 50.021 1.00 73.88 343 THR A O 1
ATOM 2699 N N . LYS A 1 344 ? -53.835 15.227 47.798 1.00 68.94 344 LYS A N 1
ATOM 2700 C CA . LYS A 1 344 ? -55.180 15.829 47.798 1.00 68.94 344 LYS A CA 1
ATOM 2701 C C . LYS A 1 344 ? -56.141 15.006 46.931 1.00 68.94 344 LYS A C 1
ATOM 2703 O O . LYS A 1 344 ? -55.707 14.476 45.902 1.00 68.94 344 LYS A O 1
ATOM 2708 N N . ASN A 1 345 ? -57.415 14.939 47.329 1.00 58.53 345 ASN A N 1
ATOM 2709 C CA . ASN A 1 345 ? -58.491 14.313 46.552 1.00 58.53 345 ASN A CA 1
ATOM 2710 C C . ASN A 1 345 ? -58.634 15.007 45.192 1.00 58.53 345 ASN A C 1
ATOM 2712 O O . ASN A 1 345 ? -58.517 16.231 45.094 1.00 58.53 345 ASN A O 1
ATOM 2716 N N . VAL A 1 346 ? -58.872 14.227 44.137 1.00 53.88 346 VAL A N 1
ATOM 2717 C CA . VAL A 1 346 ? -59.268 14.785 42.842 1.00 53.88 346 VAL A CA 1
ATOM 2718 C C . VAL A 1 346 ? -60.776 14.993 42.912 1.00 53.88 346 VAL A C 1
ATOM 2720 O O . VAL A 1 346 ? -61.535 14.071 42.639 1.00 53.88 346 VAL A O 1
ATOM 2723 N N . VAL A 1 347 ? -61.206 16.180 43.344 1.00 46.16 347 VAL A N 1
ATOM 2724 C CA . VAL A 1 347 ? -62.597 16.601 43.137 1.00 46.16 347 VAL A CA 1
ATOM 2725 C C . VAL A 1 347 ? -62.804 16.664 41.622 1.00 46.16 347 VAL A C 1
ATOM 2727 O O . VAL A 1 347 ? -61.940 17.169 40.903 1.00 46.16 347 VAL A O 1
ATOM 2730 N N . SER A 1 348 ? -63.878 16.034 41.156 1.00 45.69 348 SER A N 1
ATOM 2731 C CA . SER A 1 348 ? -64.292 15.892 39.757 1.00 45.69 348 SER A CA 1
ATOM 2732 C C . SER A 1 348 ? -63.946 17.114 38.897 1.00 45.69 348 SER A C 1
ATOM 2734 O O . SER A 1 348 ? -64.529 18.183 39.032 1.00 45.69 348 SER A O 1
ATOM 2736 N N . GLY A 1 349 ? -62.987 16.953 37.982 1.00 40.56 349 GLY A N 1
ATOM 2737 C CA . GLY A 1 349 ? -62.608 18.018 37.057 1.00 40.56 349 GLY A CA 1
ATOM 2738 C C . GLY A 1 349 ? -61.334 17.707 36.278 1.00 40.56 349 GLY A C 1
ATOM 2739 O O . GLY A 1 349 ? -60.237 17.886 36.789 1.00 40.56 349 GLY A O 1
ATOM 2740 N N . LYS A 1 350 ? -61.523 17.242 35.036 1.00 34.97 350 LYS A N 1
ATOM 2741 C CA . LYS A 1 350 ? -60.559 17.091 33.926 1.00 34.97 350 LYS A CA 1
ATOM 2742 C C . LYS A 1 350 ? -59.222 16.380 34.215 1.00 34.97 350 LYS A C 1
ATOM 2744 O O . LYS A 1 350 ? -58.293 16.891 34.833 1.00 34.97 350 LYS A O 1
ATOM 2749 N N . LEU A 1 351 ? -59.120 15.189 33.625 1.00 41.91 351 LEU A N 1
ATOM 2750 C CA . LEU A 1 351 ? -57.886 14.454 33.354 1.00 41.91 351 LEU A CA 1
ATOM 2751 C C . LEU A 1 351 ? -56.948 15.289 32.466 1.00 41.91 351 LEU A C 1
ATOM 2753 O O . LEU A 1 351 ? -57.247 15.452 31.289 1.00 41.91 351 LEU A O 1
ATOM 2757 N N . LYS A 1 352 ? -55.814 15.756 33.001 1.00 30.56 352 LYS A N 1
ATOM 2758 C CA . LYS A 1 352 ? -54.551 15.864 32.254 1.00 30.56 352 LYS A CA 1
ATOM 2759 C C . LYS A 1 352 ? -53.349 15.598 33.171 1.00 30.56 352 LYS A C 1
ATOM 2761 O O . LYS A 1 352 ? -53.325 16.070 34.312 1.00 30.56 352 LYS A O 1
ATOM 2766 N N . ASP A 1 353 ? -52.435 14.832 32.580 1.00 32.41 353 ASP A N 1
ATOM 2767 C CA . ASP A 1 353 ? -51.070 14.409 32.927 1.00 32.41 353 ASP A CA 1
ATOM 2768 C C . ASP A 1 353 ? -50.873 13.451 34.111 1.00 32.41 353 ASP A C 1
ATOM 2770 O O . ASP A 1 353 ? -50.839 13.880 35.293 1.00 32.41 353 ASP A O 1
#

pLDDT: mean 87.35, std 12.59, range [30.56, 98.56]

InterPro domains:
  IPR003368 Polymorphic outer membrane protein repeat [TIGR01376] (88-107)
  IPR011050 Pectin lyase fold/virulence factor [SSF51126] (2-206)

Secondary structure (DSSP, 8-state):
---EEEES-EEES-EE-STT--SEEE-SEEEEES-EEES-EE---SS---SEEE-SSEEEEES-EEES-EESSB-SSEEE--TT-EEEEES-EEES-EESSB-SSEEEESSEEEEES-EEES-B-TTS--SEEEESSEEEE-SBB-SSSPPPGGGEES-B---BEEEEEEES-SEEETTSEEEEEEEEEETTS----GGGSPP-EEEETTEEEETTS-EEEEEE-SS-EEEEEEEEETTEEEEEEEEEE----EEEEEEEEEEEE-TTS-EEEEEEEEEEE-SSS-EEEEEEEEPPTTEEEEEEEE-TTEEEEEEGGGTEEEEEEEEE-TT-EEEEEEEEEESS---S-----